Protein AF-0000000080076464 (afdb_homodimer)

Secondary structure (DSSP, 8-state):
-HHHHHHHHHHHHHTTTTTS-HHHHHHHHHHHHHHHHHHHHHTSS-SEEEEEEEBTTB--HHHHHHHHHTT--HHHHHHHS-TTEEEEEETTEEEEE-SS-EEEEES-------------/-HHHHHHHHHHHHHTTTTTS-HHHHHHHHHHHHHHHHHHHHHTTT-SEEEEEEEBTTB--HHHHHHHHHTT--HHHHHHHS-TTEEEEEETTEEEEE-SS-EEEEES-------------

pLDDT: mean 87.03, std 17.2, range [26.05, 97.62]

Foldseek 3Di:
DLVLLLLVLVVLLVLCPPQDDPQLSVQLSVQLSVLVVVVVVVVVDDQKDKFAPAEPRDGDPSNVVSCVRSVHDSVSSVVSDDYQWMWMGGVQWIWIDHPVDIDTSGPPDPPPPPPPPPPD/DLVLLLLVLVVLLVLCPPQDDPQLSVQLSVQLSVLVVVVVVVVVDDQKDKFFPAEPRDGDPSNVVSCVRSVHDSVSSVVSDDHAWIWMGGVQWIWIDHPVDIDTSGPPPPPPPPPPPPPD

Organism: NCBI:txid1611254

Radius of gyration: 19.47 Å; Cα contacts (8 Å, |Δi|>4): 361; chains: 2; bounding box: 42×62×54 Å

Sequence (240 aa):
MFYEVQETVRFLSSFMYGKIPRSRVKSFCGHLSCLLIEAIDEKQAVERFDLIVFADGQSDETIVQAARRAYVHLTELQECMNNGLIIEISGGRVRALTPFSAQIVFPKTANFPQFQLRTHMFYEVQETVRFLSSFMYGKIPRSRVKSFCGHLSCLLIEAIDEKQAVERFDLIVFADGQSDETIVQAARRAYVHLTELQECMNNGLIIEISGGRVRALTPFSAQIVFPKTANFPQFQLRTH

Solvent-accessible surface area (backbone atoms only — not comparable to full-atom values): 13269 Å² total; per-residue (Å²): 97,44,66,39,43,52,52,51,42,54,57,57,49,61,50,34,62,91,75,48,62,64,71,42,50,35,41,24,40,42,42,31,45,37,46,49,51,52,52,54,60,71,49,78,72,59,68,62,45,78,44,42,63,27,42,92,92,39,54,34,66,58,55,53,51,15,25,56,76,28,72,42,54,63,69,62,54,51,70,44,45,60,77,36,29,32,36,39,39,28,81,79,28,25,35,40,33,38,91,83,48,76,43,71,66,31,60,76,56,80,72,65,74,77,73,73,75,77,78,121,98,44,66,41,43,52,51,50,43,52,57,58,49,61,49,34,63,92,75,49,61,64,69,42,50,33,42,23,42,41,43,32,45,37,45,48,50,52,52,54,60,70,47,78,72,60,68,61,47,78,45,41,65,28,41,95,92,37,54,35,64,55,56,53,51,14,25,56,76,30,70,43,56,65,69,62,54,50,70,43,45,61,76,36,30,32,35,39,37,27,82,80,28,24,35,41,34,38,92,86,46,74,44,70,65,31,59,75,57,79,72,64,74,77,72,73,76,74,79,123

Nearest PDB structures (foldseek):
  2d5r-assembly1_B  TM=8.331E-01  e=4.537E-07  Homo sapiens
  5td6-assembly1_A  TM=8.288E-01  e=1.641E-06  Caenorhabditis elegans
  5td6-assembly1_B  TM=8.033E-01  e=5.932E-06  Caenorhabditis elegans
  3e9v-assembly1_A  TM=8.348E-01  e=1.942E-04  Homo sapiens
  2d5r-assembly1_B  TM=8.706E-01  e=3.654E-07  Homo sapiens

InterPro domains:
  IPR036054 BTG-like domain superfamily [G3DSA:3.90.640.90] (1-108)
  IPR036054 BTG-like domain superfamily [SSF160696] (1-95)

Structure (mmCIF, N/CA/C/O backbone):
data_AF-0000000080076464-model_v1
#
loop_
_entity.id
_entity.type
_entity.pdbx_description
1 polymer 'Uncharacterized protein'
#
loop_
_atom_site.group_PDB
_atom_site.id
_atom_site.type_symbol
_atom_site.label_atom_id
_atom_site.label_alt_id
_atom_site.label_comp_id
_atom_site.label_asym_id
_atom_site.label_entity_id
_atom_site.label_seq_id
_atom_site.pdbx_PDB_ins_code
_atom_site.Cartn_x
_atom_site.Cartn_y
_atom_site.Cartn_z
_atom_site.occupancy
_atom_site.B_iso_or_equiv
_atom_site.auth_seq_id
_atom_site.auth_comp_id
_atom_site.auth_asym_id
_atom_site.auth_atom_id
_atom_site.pdbx_PDB_model_num
ATOM 1 N N . MET A 1 1 ? 7.441 2.459 -8.039 1 87.25 1 MET A N 1
ATOM 2 C CA . MET A 1 1 ? 6.453 1.44 -8.391 1 87.25 1 MET A CA 1
ATOM 3 C C . MET A 1 1 ? 5.5 1.187 -7.23 1 87.25 1 MET A C 1
ATOM 5 O O . MET A 1 1 ? 4.996 0.073 -7.066 1 87.25 1 MET A O 1
ATOM 9 N N . PHE A 1 2 ? 5.223 2.236 -6.598 1 88.38 2 PHE A N 1
ATOM 10 C CA . PHE A 1 2 ? 4.348 2.158 -5.434 1 88.38 2 PHE A CA 1
ATOM 11 C C . PHE A 1 2 ? 2.926 1.798 -5.844 1 88.38 2 PHE A C 1
ATOM 13 O O . PHE A 1 2 ? 2.355 0.827 -5.344 1 88.38 2 PHE A O 1
ATOM 20 N N . TYR A 1 3 ? 2.496 2.443 -6.891 1 88.62 3 TYR A N 1
ATOM 21 C CA . TYR A 1 3 ? 1.119 2.23 -7.324 1 88.62 3 TYR A CA 1
ATOM 22 C C . TYR A 1 3 ? 0.94 0.833 -7.906 1 88.62 3 TYR A C 1
ATOM 24 O O . TYR A 1 3 ? -0.088 0.19 -7.684 1 88.62 3 TYR A O 1
ATOM 32 N N . GLU A 1 4 ? 1.941 0.444 -8.641 1 93.56 4 GLU A N 1
ATOM 33 C CA . GLU A 1 4 ? 1.909 -0.889 -9.234 1 93.56 4 GLU A CA 1
ATOM 34 C C . GLU A 1 4 ? 1.849 -1.971 -8.156 1 93.56 4 GLU A C 1
ATOM 36 O O . GLU A 1 4 ? 1.134 -2.963 -8.312 1 93.56 4 GLU A O 1
ATOM 41 N N . VAL A 1 5 ? 2.58 -1.74 -7.062 1 95.81 5 VAL A N 1
ATOM 42 C CA . VAL A 1 5 ? 2.576 -2.691 -5.953 1 95.81 5 VAL A CA 1
ATOM 43 C C . VAL A 1 5 ? 1.19 -2.738 -5.316 1 95.81 5 VAL A C 1
ATOM 45 O O . VAL A 1 5 ? 0.658 -3.82 -5.055 1 95.81 5 VAL A O 1
ATOM 48 N N . GLN A 1 6 ? 0.612 -1.641 -5.152 1 94.19 6 GLN A N 1
ATOM 49 C CA . GLN A 1 6 ? -0.711 -1.585 -4.539 1 94.19 6 GLN A CA 1
ATOM 50 C C . GLN A 1 6 ? -1.746 -2.303 -5.402 1 94.19 6 GLN A C 1
ATOM 52 O O . GLN A 1 6 ? -2.582 -3.047 -4.887 1 94.19 6 GLN A O 1
ATOM 57 N N . GLU A 1 7 ? -1.612 -2.051 -6.66 1 94.38 7 GLU A N 1
ATOM 58 C CA . GLU A 1 7 ? -2.549 -2.707 -7.57 1 94.38 7 GLU A CA 1
ATOM 59 C C . GLU A 1 7 ? -2.332 -4.219 -7.59 1 94.38 7 GLU A C 1
ATOM 61 O O . GLU A 1 7 ? -3.291 -4.984 -7.699 1 94.38 7 GLU A O 1
ATOM 66 N N . THR A 1 8 ? -1.102 -4.621 -7.57 1 97.06 8 THR A N 1
ATOM 67 C CA . THR A 1 8 ? -0.755 -6.039 -7.512 1 97.06 8 THR A CA 1
ATOM 68 C C . THR A 1 8 ? -1.381 -6.695 -6.285 1 97.06 8 THR A C 1
ATOM 70 O O . THR A 1 8 ? -2.051 -7.727 -6.402 1 97.06 8 THR A O 1
ATOM 73 N N . VAL A 1 9 ? -1.229 -6.074 -5.121 1 97.44 9 VAL A N 1
ATOM 74 C CA . VAL A 1 9 ? -1.707 -6.637 -3.863 1 97.44 9 VAL A CA 1
ATOM 75 C C . VAL A 1 9 ? -3.234 -6.664 -3.857 1 97.44 9 VAL A C 1
ATOM 77 O O . VAL A 1 9 ? -3.84 -7.645 -3.418 1 97.44 9 VAL A O 1
ATOM 80 N N . ARG A 1 10 ? -3.818 -5.656 -4.379 1 94.06 10 ARG A N 1
ATOM 81 C CA . ARG A 1 10 ? -5.273 -5.625 -4.492 1 94.06 10 ARG A CA 1
ATOM 82 C C . ARG A 1 10 ? -5.773 -6.738 -5.406 1 94.06 10 ARG A C 1
ATOM 84 O O . ARG A 1 10 ? -6.777 -7.391 -5.105 1 94.06 10 ARG A O 1
ATOM 91 N N . PHE A 1 11 ? -5.141 -6.887 -6.512 1 95.75 11 PHE A N 1
ATOM 92 C CA . PHE A 1 11 ? -5.484 -7.953 -7.445 1 95.75 11 PHE A CA 1
ATOM 93 C C . PHE A 1 11 ? -5.434 -9.312 -6.758 1 95.75 11 PHE A C 1
ATOM 95 O O . PHE A 1 11 ? -6.379 -10.102 -6.859 1 95.75 11 PHE A O 1
ATOM 102 N N . LEU A 1 12 ? -4.406 -9.586 -6.039 1 96.38 12 LEU A N 1
ATOM 103 C CA . LEU A 1 12 ? -4.223 -10.867 -5.371 1 96.38 12 LEU A CA 1
ATOM 104 C C . LEU A 1 12 ? -5.266 -11.07 -4.277 1 96.38 12 LEU A C 1
ATOM 106 O O . LEU A 1 12 ? -5.762 -12.18 -4.082 1 96.38 12 LEU A O 1
ATOM 110 N N . SER A 1 13 ? -5.586 -10.031 -3.617 1 95.94 13 SER A N 1
ATOM 111 C CA . SER A 1 13 ? -6.559 -10.125 -2.533 1 95.94 13 SER A CA 1
ATOM 112 C C . SER A 1 13 ? -7.914 -10.594 -3.045 1 95.94 13 SER A C 1
ATOM 114 O O . SER A 1 13 ? -8.656 -11.258 -2.324 1 95.94 13 SER A O 1
ATOM 116 N N . SER A 1 14 ? -8.203 -10.258 -4.297 1 94.19 14 SER A N 1
ATOM 117 C CA . SER A 1 14 ? -9.492 -10.625 -4.867 1 94.19 14 SER A CA 1
ATOM 118 C C . SER A 1 14 ? -9.672 -12.133 -4.918 1 94.19 14 SER A C 1
ATOM 120 O O . SER A 1 14 ? -10.789 -12.641 -4.801 1 94.19 14 SER A O 1
ATOM 122 N N . PHE A 1 15 ? -8.648 -12.82 -5.047 1 94.88 15 PHE A N 1
ATOM 123 C CA . PHE A 1 15 ? -8.711 -14.281 -5.121 1 94.88 15 PHE A CA 1
ATOM 124 C C . PHE A 1 15 ? -9.008 -14.883 -3.756 1 94.88 15 PHE A C 1
ATOM 126 O O . PHE A 1 15 ? -9.383 -16.047 -3.656 1 94.88 15 PHE A O 1
ATOM 133 N N . MET A 1 16 ? -8.844 -14.125 -2.721 1 94.62 16 MET A N 1
ATOM 134 C CA . MET A 1 16 ? -8.945 -14.648 -1.361 1 94.62 16 MET A CA 1
ATOM 135 C C . MET A 1 16 ? -10.305 -14.328 -0.756 1 94.62 16 MET A C 1
ATOM 137 O O . MET A 1 16 ? -10.664 -14.867 0.295 1 94.62 16 MET A O 1
ATOM 141 N N . TYR A 1 17 ? -10.984 -13.656 -1.427 1 91.5 17 TYR A N 1
ATOM 142 C CA . TYR A 1 17 ? -12.273 -13.195 -0.937 1 91.5 17 TYR A CA 1
ATOM 143 C C . TYR A 1 17 ? -13.195 -14.375 -0.64 1 91.5 17 TYR A C 1
ATOM 145 O O . TYR A 1 17 ? -13.398 -15.242 -1.496 1 91.5 17 TYR A O 1
ATOM 153 N N . GLY A 1 18 ? -13.703 -14.398 0.543 1 92.75 18 GLY A N 1
ATOM 154 C CA . GLY A 1 18 ? -14.633 -15.453 0.941 1 92.75 18 GLY A CA 1
ATOM 155 C C . GLY A 1 18 ? -13.938 -16.75 1.313 1 92.75 18 GLY A C 1
ATOM 156 O O . GLY A 1 18 ? -14.578 -17.688 1.798 1 92.75 18 GLY A O 1
ATOM 157 N N . LYS A 1 19 ? -12.719 -16.859 1.105 1 94.94 19 LYS A N 1
ATOM 158 C CA . LYS A 1 19 ? -11.992 -18.109 1.331 1 94.94 19 LYS A CA 1
ATOM 159 C C . LYS A 1 19 ? -11.094 -18 2.562 1 94.94 19 LYS A C 1
ATOM 161 O O . LYS A 1 19 ? -10.812 -19 3.221 1 94.94 19 LYS A O 1
ATOM 166 N N . ILE A 1 20 ? -10.578 -16.812 2.789 1 95.38 20 ILE A N 1
ATOM 167 C CA . ILE A 1 20 ? -9.742 -16.516 3.943 1 95.38 20 ILE A CA 1
ATOM 168 C C . ILE A 1 20 ? -10.352 -15.359 4.734 1 95.38 20 ILE A C 1
ATOM 170 O O . ILE A 1 20 ? -10.852 -14.391 4.152 1 95.38 20 ILE A O 1
ATOM 174 N N . PRO A 1 21 ? -10.352 -15.461 6.062 1 94.38 21 PRO A N 1
ATOM 175 C CA . PRO A 1 21 ? -10.898 -14.359 6.859 1 94.38 21 PRO A CA 1
ATOM 176 C C . PRO A 1 21 ? -10.312 -13.008 6.469 1 94.38 21 PRO A C 1
ATOM 178 O O . PRO A 1 21 ? -9.109 -12.891 6.242 1 94.38 21 PRO A O 1
ATOM 181 N N . ARG A 1 22 ? -11.133 -12.031 6.492 1 91.38 22 ARG A N 1
ATOM 182 C CA . ARG A 1 22 ? -10.797 -10.695 6.016 1 91.38 22 ARG A CA 1
ATOM 183 C C . ARG A 1 22 ? -9.609 -10.117 6.773 1 91.38 22 ARG A C 1
ATOM 185 O O . ARG A 1 22 ? -8.734 -9.477 6.18 1 91.38 22 ARG A O 1
ATOM 192 N N . SER A 1 23 ? -9.578 -10.289 8.047 1 90.56 23 SER A N 1
ATOM 193 C CA . SER A 1 23 ? -8.5 -9.742 8.859 1 90.56 23 SER A CA 1
ATOM 194 C C . SER A 1 23 ? -7.152 -10.32 8.445 1 90.56 23 SER A C 1
ATOM 196 O O . SER A 1 23 ? -6.156 -9.594 8.367 1 90.56 23 SER A O 1
ATOM 198 N N . ARG A 1 24 ? -7.164 -11.562 8.102 1 93.75 24 ARG A N 1
ATOM 199 C CA . ARG A 1 24 ? -5.922 -12.211 7.699 1 93.75 24 ARG A CA 1
ATOM 200 C C . ARG A 1 24 ? -5.52 -11.789 6.293 1 93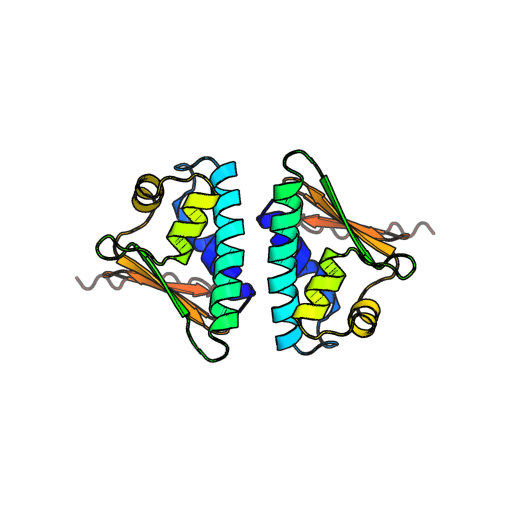.75 24 ARG A C 1
ATOM 202 O O . ARG A 1 24 ? -4.332 -11.625 6.008 1 93.75 24 ARG A O 1
ATOM 209 N N . VAL A 1 25 ? -6.492 -11.578 5.473 1 95 25 VAL A N 1
ATOM 210 C CA . VAL A 1 25 ? -6.215 -11.086 4.125 1 95 25 VAL A CA 1
ATOM 211 C C . VAL A 1 25 ? -5.582 -9.703 4.195 1 95 25 VAL A C 1
ATOM 213 O O . VAL A 1 25 ? -4.582 -9.43 3.531 1 95 25 VAL A O 1
ATOM 216 N N . LYS A 1 26 ? -6.129 -8.891 5.027 1 91.94 26 LYS A N 1
ATOM 217 C CA . LYS A 1 26 ? -5.613 -7.531 5.191 1 91.94 26 LYS A CA 1
ATOM 218 C C . LYS A 1 26 ? -4.176 -7.547 5.703 1 91.94 26 LYS A C 1
ATOM 220 O O . LYS A 1 26 ? -3.33 -6.793 5.215 1 91.94 26 LYS A O 1
ATOM 225 N N . SER A 1 27 ? -3.98 -8.406 6.66 1 93.56 27 SER A N 1
ATOM 226 C CA . SER A 1 27 ? -2.627 -8.547 7.188 1 93.56 27 SER A CA 1
ATOM 227 C C . SER A 1 27 ? -1.66 -9.023 6.113 1 93.56 27 SER A C 1
ATOM 229 O O . SER A 1 27 ? -0.567 -8.477 5.961 1 93.56 27 SER A O 1
ATOM 231 N N . PHE A 1 28 ? -2.033 -10 5.371 1 96.25 28 PHE A N 1
ATOM 232 C CA . PHE A 1 28 ? -1.215 -10.516 4.281 1 96.25 28 PHE A CA 1
ATOM 233 C C . PHE A 1 28 ? -0.896 -9.414 3.277 1 96.25 28 PHE A C 1
ATOM 235 O O . PHE A 1 28 ? 0.261 -9.234 2.893 1 96.25 28 PHE A O 1
ATOM 242 N N . CYS A 1 29 ? -1.854 -8.602 2.936 1 96.5 29 CYS A N 1
ATOM 243 C CA . CYS A 1 29 ? -1.688 -7.543 1.949 1 96.5 29 CYS A CA 1
ATOM 244 C C . CYS A 1 29 ? -0.694 -6.496 2.436 1 96.5 29 CYS A C 1
ATOM 246 O O . CYS A 1 29 ? 0.149 -6.031 1.666 1 96.5 29 CYS A O 1
ATOM 248 N N . GLY A 1 30 ? -0.844 -6.16 3.674 1 95.75 30 GLY A N 1
ATOM 249 C CA . GLY A 1 30 ? 0.083 -5.191 4.242 1 95.75 30 GLY A CA 1
ATOM 250 C C . GLY A 1 30 ? 1.524 -5.664 4.223 1 95.75 30 GLY A C 1
ATOM 251 O O . GLY A 1 30 ? 2.414 -4.941 3.77 1 95.75 30 GLY A O 1
ATOM 252 N N . HIS A 1 31 ? 1.742 -6.859 4.633 1 95.69 31 HIS A N 1
ATOM 253 C CA . HIS A 1 31 ? 3.09 -7.418 4.66 1 95.69 31 HIS A CA 1
ATOM 254 C C . HIS A 1 31 ? 3.639 -7.594 3.246 1 95.69 31 HIS A C 1
ATOM 256 O O . HIS A 1 31 ? 4.793 -7.254 2.979 1 95.69 31 HIS A O 1
ATOM 262 N N . LEU A 1 32 ? 2.771 -8.109 2.395 1 97.31 32 LEU A N 1
ATOM 263 C CA . LEU A 1 32 ? 3.213 -8.312 1.02 1 97.31 32 LEU A CA 1
ATOM 264 C C . LEU A 1 32 ? 3.613 -6.988 0.377 1 97.31 32 LEU A C 1
ATOM 266 O O . LEU A 1 32 ? 4.641 -6.91 -0.301 1 97.31 32 LEU A O 1
ATOM 270 N N . SER A 1 33 ? 2.787 -5.988 0.573 1 97 33 SER A N 1
ATOM 271 C CA . SER A 1 33 ? 3.094 -4.672 0.022 1 97 33 SER A CA 1
ATOM 272 C C . SER A 1 33 ? 4.469 -4.191 0.474 1 97 33 SER A C 1
ATOM 274 O O . SER A 1 33 ? 5.277 -3.75 -0.344 1 97 33 SER A O 1
ATOM 276 N N . CYS A 1 34 ? 4.758 -4.336 1.751 1 96.12 34 CYS A N 1
ATOM 277 C CA . CYS A 1 34 ? 6.027 -3.879 2.307 1 96.12 34 CYS A CA 1
ATOM 278 C C . CYS A 1 34 ? 7.191 -4.691 1.748 1 96.12 34 CYS A C 1
ATOM 280 O O . CYS A 1 34 ? 8.211 -4.125 1.346 1 96.12 34 CYS A O 1
ATOM 282 N N . LEU A 1 35 ? 7.043 -5.922 1.669 1 96.38 35 LEU A N 1
ATOM 283 C CA . LEU A 1 35 ? 8.102 -6.801 1.176 1 96.38 35 LEU A CA 1
ATOM 284 C C . LEU A 1 35 ? 8.383 -6.535 -0.3 1 96.38 35 LEU A C 1
ATOM 286 O O . LEU A 1 35 ? 9.539 -6.555 -0.729 1 96.38 35 LEU A O 1
ATOM 290 N N . LEU A 1 36 ? 7.344 -6.297 -1.065 1 95.88 36 LEU A N 1
ATOM 291 C CA . LEU A 1 36 ? 7.516 -6.016 -2.486 1 95.88 36 LEU A CA 1
ATOM 292 C C . LEU A 1 36 ? 8.234 -4.688 -2.691 1 95.88 36 LEU A C 1
ATOM 294 O O . LEU A 1 36 ? 9.141 -4.59 -3.52 1 95.88 36 LEU A O 1
ATOM 298 N N . ILE A 1 37 ? 7.828 -3.684 -1.971 1 93.12 37 ILE A N 1
ATOM 299 C CA . ILE A 1 37 ? 8.469 -2.377 -2.08 1 93.12 37 ILE A CA 1
ATOM 300 C C . ILE A 1 37 ? 9.953 -2.504 -1.755 1 93.12 37 ILE A C 1
ATOM 302 O O . ILE A 1 37 ? 10.805 -1.971 -2.477 1 93.12 37 ILE A O 1
ATOM 306 N N . GLU A 1 38 ? 10.227 -3.221 -0.717 1 91.69 38 GLU A N 1
ATOM 307 C CA . GLU A 1 38 ? 11.617 -3.434 -0.322 1 91.69 38 GLU A CA 1
ATOM 308 C C . GLU A 1 38 ? 12.383 -4.195 -1.398 1 91.69 38 GLU A C 1
ATOM 310 O O . GLU A 1 38 ? 13.516 -3.836 -1.729 1 91.69 38 GLU A O 1
ATOM 315 N N . ALA A 1 39 ? 11.766 -5.191 -1.929 1 92.88 39 ALA A N 1
ATOM 316 C CA . ALA A 1 39 ? 12.422 -6.012 -2.945 1 92.88 39 ALA A CA 1
ATOM 317 C C . ALA A 1 39 ? 12.703 -5.203 -4.207 1 92.88 39 ALA A C 1
ATOM 319 O O . ALA A 1 39 ? 13.773 -5.332 -4.805 1 92.88 39 ALA A O 1
ATOM 320 N N . ILE A 1 40 ? 11.766 -4.418 -4.59 1 90.12 40 ILE A N 1
ATOM 321 C CA . ILE A 1 40 ? 11.891 -3.613 -5.801 1 90.12 40 ILE A CA 1
ATOM 322 C C . ILE A 1 40 ? 12.938 -2.523 -5.59 1 90.12 40 ILE A C 1
ATOM 324 O O . ILE A 1 40 ? 13.742 -2.246 -6.484 1 90.12 40 ILE A O 1
ATOM 328 N N . ASP A 1 41 ? 12.93 -1.898 -4.402 1 82.56 41 ASP A N 1
ATOM 329 C CA . ASP A 1 41 ? 13.906 -0.865 -4.07 1 82.56 41 ASP A CA 1
ATOM 330 C C . ASP A 1 41 ? 15.328 -1.424 -4.09 1 82.56 41 ASP A C 1
ATOM 332 O O . ASP A 1 41 ? 16.266 -0.737 -4.508 1 82.56 41 ASP A O 1
ATOM 336 N N . GLU A 1 42 ? 15.391 -2.611 -3.656 1 82.88 42 GLU A N 1
ATOM 337 C CA . GLU A 1 42 ? 16.703 -3.26 -3.59 1 82.88 42 GLU A CA 1
ATOM 338 C C . GLU A 1 42 ? 17.234 -3.57 -4.984 1 82.88 42 GLU A C 1
ATOM 340 O O . GLU A 1 42 ? 18.438 -3.572 -5.207 1 82.88 42 GLU A O 1
ATOM 345 N N . LYS A 1 43 ? 16.266 -3.812 -5.848 1 77.56 43 LYS A N 1
ATOM 346 C CA . LYS A 1 43 ? 16.688 -4.211 -7.188 1 77.56 43 LYS A CA 1
ATOM 347 C C . LYS A 1 43 ? 16.953 -2.992 -8.07 1 77.56 43 LYS A C 1
ATOM 349 O O . LYS A 1 43 ? 17.344 -3.129 -9.227 1 77.56 43 LYS A O 1
ATOM 354 N N . GLN A 1 44 ? 16.969 -1.639 -7.66 1 62.78 44 GLN A N 1
ATOM 355 C CA . GLN A 1 44 ? 17.266 -0.27 -8.07 1 62.78 44 GLN A CA 1
ATOM 356 C C . GLN A 1 44 ? 17.281 -0.144 -9.594 1 62.78 44 GLN A C 1
ATOM 358 O O . GLN A 1 44 ? 17.156 0.958 -10.125 1 62.78 44 GLN A O 1
ATOM 363 N N . ALA A 1 45 ? 17.422 -1.309 -10.219 1 61.66 45 ALA A N 1
ATOM 364 C CA . ALA A 1 45 ? 17.766 -1.143 -11.625 1 61.66 45 ALA A CA 1
ATOM 365 C C . ALA A 1 45 ? 16.906 -2.025 -12.516 1 61.66 45 ALA A C 1
ATOM 367 O O . ALA A 1 45 ? 17.156 -2.158 -13.711 1 61.66 45 ALA A O 1
ATOM 368 N N . VAL A 1 46 ? 15.953 -2.467 -11.906 1 64.25 46 VAL A N 1
ATOM 369 C CA . VAL A 1 46 ? 15.219 -3.367 -12.789 1 64.25 46 VAL A CA 1
ATOM 370 C C . VAL A 1 46 ? 13.953 -2.68 -13.297 1 64.25 46 VAL A C 1
ATOM 372 O O . VAL A 1 46 ? 13.234 -2.045 -12.523 1 64.25 46 VAL A O 1
ATOM 375 N N . GLU A 1 47 ? 13.789 -2.801 -14.5 1 81 47 GLU A N 1
ATOM 376 C CA . GLU A 1 47 ? 12.617 -2.238 -15.18 1 81 47 GLU A CA 1
ATOM 377 C C . GLU A 1 47 ? 11.359 -3.043 -14.859 1 81 47 GLU A C 1
ATOM 379 O O . GLU A 1 47 ? 10.25 -2.508 -14.906 1 81 47 GLU A O 1
ATOM 384 N N . ARG A 1 48 ? 11.711 -4.293 -14.508 1 91.31 48 ARG A N 1
ATOM 385 C CA . ARG A 1 48 ? 10.586 -5.191 -14.297 1 91.31 48 ARG A CA 1
ATOM 386 C C . ARG A 1 48 ? 10.859 -6.148 -13.141 1 91.31 48 ARG A C 1
ATOM 388 O O . ARG A 1 48 ? 11.984 -6.613 -12.969 1 91.31 48 ARG A O 1
ATOM 395 N N . PHE A 1 49 ? 9.82 -6.414 -12.312 1 94.5 49 PHE A N 1
ATOM 396 C CA . PHE A 1 49 ? 9.844 -7.375 -11.219 1 94.5 49 PHE A CA 1
ATOM 397 C C . PHE A 1 49 ? 8.82 -8.484 -11.445 1 94.5 49 PHE A C 1
ATOM 399 O O . PHE A 1 49 ? 7.621 -8.219 -11.531 1 94.5 49 PHE A O 1
ATOM 406 N N . ASP A 1 50 ? 9.367 -9.656 -11.594 1 95.25 50 ASP A N 1
ATOM 407 C CA . ASP A 1 50 ? 8.484 -10.805 -11.781 1 95.25 50 ASP A CA 1
ATOM 408 C C . ASP A 1 50 ? 8.203 -11.508 -10.461 1 95.25 50 ASP A C 1
ATOM 410 O O . ASP A 1 50 ? 9.109 -12.086 -9.852 1 95.25 50 ASP A O 1
ATOM 414 N N . LEU A 1 51 ? 7.016 -11.477 -10.039 1 96.75 51 LEU A N 1
ATOM 415 C CA . LEU A 1 51 ? 6.582 -12.133 -8.812 1 96.75 51 LEU A CA 1
ATOM 416 C C . LEU A 1 51 ? 5.922 -13.477 -9.109 1 96.75 51 LEU A C 1
ATOM 418 O O . LEU A 1 51 ? 4.832 -13.523 -9.68 1 96.75 51 LEU A O 1
ATOM 422 N N . ILE A 1 52 ? 6.578 -14.508 -8.773 1 96.81 52 ILE A N 1
ATOM 423 C CA . ILE A 1 52 ? 5.965 -15.828 -8.891 1 96.81 52 ILE A CA 1
ATOM 424 C C . ILE A 1 52 ? 5.047 -16.078 -7.699 1 96.81 52 ILE A C 1
ATOM 426 O O . ILE A 1 52 ? 5.516 -16.312 -6.582 1 96.81 52 ILE A O 1
ATOM 430 N N . VAL A 1 53 ? 3.766 -16.031 -7.895 1 96.44 53 VAL A N 1
ATOM 431 C CA . VAL A 1 53 ? 2.793 -16.219 -6.824 1 96.44 53 VAL A CA 1
ATOM 432 C C . VAL A 1 53 ? 2.65 -17.703 -6.508 1 96.44 53 VAL A C 1
ATOM 434 O O . VAL A 1 53 ? 2.75 -18.109 -5.348 1 96.44 53 VAL A O 1
ATOM 437 N N . PHE A 1 54 ? 2.438 -18.375 -7.512 1 93.69 54 PHE A N 1
ATOM 438 C CA . PHE A 1 54 ? 2.336 -19.828 -7.395 1 93.69 54 PHE A CA 1
ATOM 439 C C . PHE A 1 54 ? 2.594 -20.5 -8.734 1 93.69 54 PHE A C 1
ATOM 441 O O . PHE A 1 54 ? 1.832 -20.312 -9.688 1 93.69 54 PHE A O 1
ATOM 448 N N . ALA A 1 55 ? 3.637 -21.266 -8.859 1 91 55 ALA A N 1
ATOM 449 C CA . ALA A 1 55 ? 3.98 -22.031 -10.039 1 91 55 ALA A CA 1
ATOM 450 C C . ALA A 1 55 ? 4.738 -23.312 -9.664 1 91 55 ALA A C 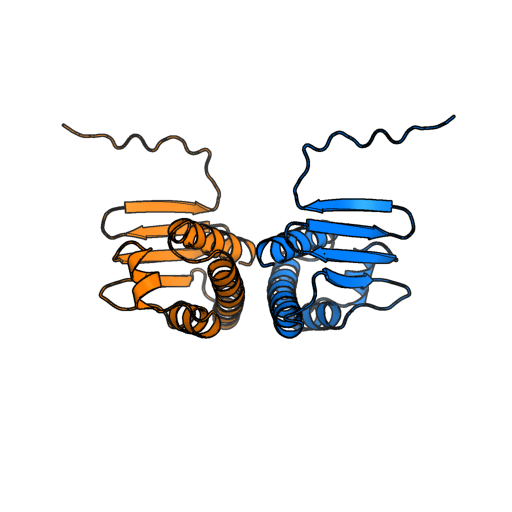1
ATOM 452 O O . ALA A 1 55 ? 5.801 -23.234 -9.039 1 91 55 ALA A O 1
ATOM 453 N N . ASP A 1 56 ? 4.117 -24.438 -10.078 1 88.06 56 ASP A N 1
ATOM 454 C CA . ASP A 1 56 ? 4.73 -25.75 -9.859 1 88.06 56 ASP A CA 1
ATOM 455 C C . ASP A 1 56 ? 5.051 -25.953 -8.383 1 88.06 56 ASP A C 1
ATOM 457 O O . ASP A 1 56 ? 6.176 -26.312 -8.031 1 88.06 56 ASP A O 1
ATOM 461 N N . GLY A 1 57 ? 4.25 -25.531 -7.504 1 86.19 57 GLY A N 1
ATOM 462 C CA . GLY A 1 57 ? 4.379 -25.781 -6.074 1 86.19 57 GLY A CA 1
ATOM 463 C C . GLY A 1 57 ? 5.293 -24.797 -5.379 1 86.19 57 GLY A C 1
ATOM 464 O O . GLY A 1 57 ? 5.578 -24.938 -4.188 1 86.19 57 GLY A O 1
ATOM 465 N N . GLN A 1 58 ? 5.684 -23.781 -6.152 1 91.31 58 GLN A N 1
ATOM 466 C CA . GLN A 1 58 ? 6.641 -22.844 -5.566 1 91.31 58 GLN A CA 1
ATOM 467 C C . GLN A 1 58 ? 6.109 -21.422 -5.621 1 91.31 58 GLN A C 1
ATOM 469 O O . GLN A 1 58 ? 5.359 -21.062 -6.531 1 91.31 58 GLN A O 1
ATOM 474 N N . SER A 1 59 ? 6.414 -20.703 -4.578 1 95.25 59 SER A N 1
ATOM 475 C CA . SER A 1 59 ? 6.121 -19.281 -4.504 1 95.25 59 SER A CA 1
ATOM 476 C C . SER A 1 59 ? 7.371 -18.484 -4.145 1 95.25 59 SER A C 1
ATOM 478 O O . SER A 1 59 ? 8.281 -19 -3.49 1 95.25 59 SER A O 1
ATOM 480 N N . ASP A 1 60 ? 7.434 -17.234 -4.625 1 96.31 60 ASP A N 1
ATOM 481 C CA . ASP A 1 60 ? 8.516 -16.344 -4.223 1 96.31 60 ASP A CA 1
ATOM 482 C C . ASP A 1 60 ? 8.586 -16.219 -2.703 1 96.31 60 ASP A C 1
ATOM 484 O O . ASP A 1 60 ? 7.562 -16.297 -2.02 1 96.31 60 ASP A O 1
ATOM 488 N N . GLU A 1 61 ? 9.727 -15.961 -2.268 1 96.62 61 GLU A N 1
ATOM 489 C CA . GLU A 1 61 ? 9.945 -15.781 -0.836 1 96.62 61 GLU A CA 1
ATOM 490 C C . GLU A 1 61 ? 9.086 -14.648 -0.286 1 96.62 61 GLU A C 1
ATOM 492 O O . GLU A 1 61 ? 8.633 -14.703 0.858 1 96.62 61 GLU A O 1
ATOM 497 N N . THR A 1 62 ? 8.859 -13.633 -1.096 1 96.88 62 THR A N 1
ATOM 498 C CA . THR A 1 62 ? 8.039 -12.5 -0.692 1 96.88 62 THR A CA 1
ATOM 499 C C . THR A 1 62 ? 6.625 -12.953 -0.338 1 96.88 62 THR A C 1
ATOM 501 O O . THR A 1 62 ? 6.047 -12.5 0.653 1 96.88 62 THR A O 1
ATOM 504 N N . ILE A 1 63 ? 6.129 -13.859 -1.092 1 97.25 63 ILE A N 1
ATOM 505 C CA . ILE A 1 63 ? 4.797 -14.406 -0.858 1 97.25 63 ILE A CA 1
ATOM 506 C C . ILE A 1 63 ? 4.809 -15.266 0.407 1 97.25 63 ILE A C 1
ATOM 508 O O . ILE A 1 63 ? 3.939 -15.117 1.271 1 97.25 63 ILE A O 1
ATOM 512 N N . VAL A 1 64 ? 5.781 -16.078 0.5 1 97.12 64 VAL A N 1
ATOM 513 C CA . VAL A 1 64 ? 5.887 -17.031 1.609 1 97.12 64 VAL A CA 1
ATOM 514 C C . VAL A 1 64 ? 6.027 -16.266 2.924 1 97.12 64 VAL A C 1
ATOM 516 O O . VAL A 1 64 ? 5.336 -16.562 3.9 1 97.12 64 VAL A O 1
ATOM 519 N N . GLN A 1 65 ? 6.852 -15.297 2.928 1 97.56 65 GLN A N 1
ATOM 520 C CA . GLN A 1 65 ? 7.09 -14.508 4.129 1 97.56 65 GLN A CA 1
ATOM 521 C C . GLN A 1 65 ? 5.84 -13.727 4.531 1 97.56 65 GLN A C 1
ATOM 523 O O . GLN A 1 65 ? 5.504 -13.648 5.715 1 97.56 65 GLN A O 1
ATOM 528 N N . ALA A 1 66 ? 5.188 -13.133 3.508 1 97.12 66 ALA A N 1
ATOM 529 C CA . ALA A 1 66 ? 3.967 -12.391 3.803 1 97.12 66 ALA A CA 1
ATOM 530 C C . ALA A 1 66 ? 2.908 -13.289 4.43 1 97.12 66 ALA A C 1
ATOM 532 O O . ALA A 1 66 ? 2.254 -12.906 5.402 1 97.12 66 ALA A O 1
ATOM 533 N N . ALA A 1 67 ? 2.771 -14.484 3.902 1 96.88 67 ALA A N 1
ATOM 534 C CA . ALA A 1 67 ? 1.807 -15.445 4.43 1 96.88 67 ALA A CA 1
ATOM 535 C C . ALA A 1 67 ? 2.145 -15.828 5.867 1 96.88 67 ALA A C 1
ATOM 537 O O . ALA A 1 67 ? 1.271 -15.82 6.738 1 96.88 67 ALA A O 1
ATOM 538 N N . ARG A 1 68 ? 3.34 -16.078 6.086 1 96.75 68 ARG A N 1
ATOM 539 C CA . ARG A 1 68 ? 3.795 -16.469 7.414 1 96.75 68 ARG A CA 1
ATOM 540 C C . ARG A 1 68 ? 3.521 -15.375 8.438 1 96.75 68 ARG A C 1
ATOM 542 O O . ARG A 1 68 ? 2.979 -15.641 9.508 1 96.75 68 ARG A O 1
ATOM 549 N N . ARG A 1 69 ? 3.824 -14.219 8.117 1 94.44 69 ARG A N 1
ATOM 550 C CA . ARG A 1 69 ? 3.658 -13.094 9.023 1 94.44 69 ARG A CA 1
ATOM 551 C C . ARG A 1 69 ? 2.184 -12.812 9.289 1 94.44 69 ARG A C 1
ATOM 553 O O . ARG A 1 69 ? 1.82 -12.32 10.359 1 94.44 69 ARG A O 1
ATOM 560 N N . ALA A 1 70 ? 1.365 -13.125 8.305 1 94.56 70 ALA A N 1
ATOM 561 C CA . ALA A 1 70 ? -0.07 -12.891 8.43 1 94.56 70 ALA A CA 1
ATOM 562 C C . ALA A 1 70 ? -0.777 -14.102 9.023 1 94.56 70 ALA A C 1
ATOM 564 O O . ALA A 1 70 ? -2.004 -14.117 9.148 1 94.56 70 ALA A O 1
ATOM 565 N N . TYR A 1 71 ? -0.027 -15.195 9.305 1 94.75 71 TYR A N 1
ATOM 566 C CA . TYR A 1 71 ? -0.553 -16.453 9.836 1 94.75 71 TYR A CA 1
ATOM 567 C C . TYR A 1 71 ? -1.562 -17.062 8.875 1 94.75 71 TYR A C 1
ATOM 569 O O . TYR A 1 71 ? -2.619 -17.547 9.297 1 94.75 71 TYR A O 1
ATOM 577 N N . VAL A 1 72 ? -1.317 -16.938 7.648 1 95.5 72 VAL A N 1
ATOM 578 C CA . VAL A 1 72 ? -2.051 -17.641 6.602 1 95.5 72 VAL A CA 1
ATOM 579 C C . VAL A 1 72 ? -1.242 -18.844 6.121 1 95.5 72 VAL A C 1
ATOM 581 O O . VAL A 1 72 ? -0.07 -18.719 5.758 1 95.5 72 VAL A O 1
ATOM 584 N N . HIS A 1 73 ? -1.798 -19.969 6.195 1 94.75 73 HIS A N 1
ATOM 585 C CA . HIS A 1 73 ? -1.098 -21.141 5.703 1 94.75 73 HIS A CA 1
ATOM 586 C C . HIS A 1 73 ? -0.865 -21.062 4.195 1 94.75 73 HIS A C 1
ATOM 588 O O . HIS A 1 73 ? -1.783 -20.734 3.439 1 94.75 73 HIS A O 1
ATOM 594 N N . LEU A 1 74 ? 0.307 -21.422 3.848 1 93.5 74 LEU A N 1
ATOM 595 C CA . LEU A 1 74 ? 0.672 -21.328 2.439 1 93.5 74 LEU A CA 1
ATOM 596 C C . LEU A 1 74 ? -0.246 -22.188 1.579 1 93.5 74 LEU A C 1
ATOM 598 O O . LEU A 1 74 ? -0.595 -21.812 0.46 1 93.5 74 LEU A O 1
ATOM 602 N N . THR A 1 75 ? -0.588 -23.359 2.088 1 92.38 75 THR A N 1
ATOM 603 C CA . THR A 1 75 ? -1.475 -24.266 1.357 1 92.38 75 THR A CA 1
ATOM 604 C C . THR A 1 75 ? -2.826 -23.594 1.103 1 92.38 75 THR A C 1
ATOM 606 O O . THR A 1 75 ? -3.383 -23.719 0.009 1 92.38 75 THR A O 1
ATOM 609 N N . GLU A 1 76 ? -3.383 -22.891 2.072 1 93.31 76 GLU A N 1
ATOM 610 C CA . GLU A 1 76 ? -4.641 -22.172 1.924 1 93.31 76 GLU A CA 1
ATOM 611 C C . GLU A 1 76 ? -4.52 -21.062 0.885 1 93.31 76 GLU A C 1
ATOM 613 O O . GLU A 1 76 ? -5.434 -20.844 0.084 1 93.31 76 GLU A O 1
ATOM 618 N N . LEU A 1 77 ? -3.43 -20.406 0.933 1 93.94 77 LEU A N 1
ATOM 619 C CA . LEU A 1 77 ? -3.168 -19.328 -0.026 1 93.94 77 LEU A CA 1
ATOM 620 C C . LEU A 1 77 ? -3.092 -19.891 -1.446 1 93.94 77 LEU A C 1
ATOM 622 O O . LEU A 1 77 ? -3.67 -19.312 -2.371 1 93.94 77 LEU A O 1
ATOM 626 N N . GLN A 1 78 ? -2.445 -20.953 -1.564 1 90.19 78 GLN A N 1
ATOM 627 C CA . GLN A 1 78 ? -2.26 -21.578 -2.867 1 90.19 78 GLN A CA 1
ATOM 628 C C . GLN A 1 78 ? -3.584 -22.094 -3.426 1 90.19 78 GLN A C 1
ATOM 630 O O . GLN A 1 78 ? -3.803 -22.062 -4.641 1 90.19 78 GLN A O 1
ATOM 635 N N . GLU A 1 79 ? -4.426 -22.516 -2.576 1 91.75 79 GLU A N 1
ATOM 636 C CA . GLU A 1 79 ? -5.746 -22.984 -2.99 1 91.75 79 GLU A CA 1
ATOM 637 C C . GLU A 1 79 ? -6.578 -21.844 -3.57 1 91.75 79 GLU A C 1
ATOM 639 O O . GLU A 1 79 ? -7.457 -22.078 -4.406 1 91.75 79 GLU A O 1
ATOM 644 N N . CYS A 1 80 ? -6.352 -20.672 -3.113 1 92.62 80 CYS A N 1
ATOM 645 C CA . CYS A 1 80 ? -7.098 -19.516 -3.584 1 92.62 80 CYS A CA 1
ATOM 646 C C . CYS A 1 80 ? -6.59 -19.047 -4.945 1 92.62 80 CYS A C 1
ATOM 648 O O . CYS A 1 80 ? -7.281 -18.328 -5.656 1 92.62 80 CYS A O 1
ATOM 650 N N . MET A 1 81 ? -5.328 -19.531 -5.301 1 88.38 81 MET A N 1
ATOM 651 C CA . MET A 1 81 ? -4.656 -18.953 -6.461 1 88.38 81 MET A CA 1
ATOM 652 C C . MET A 1 81 ? -4.613 -19.938 -7.617 1 88.38 81 MET A C 1
ATOM 654 O O . MET A 1 81 ? -4.535 -21.156 -7.398 1 88.38 81 MET A O 1
ATOM 658 N N . ASN A 1 82 ? -4.586 -19.438 -8.766 1 83.88 82 ASN A N 1
ATOM 659 C CA . ASN A 1 82 ? -4.41 -20.281 -9.945 1 83.88 82 ASN A CA 1
ATOM 660 C C . ASN A 1 82 ? -2.982 -20.812 -10.047 1 83.88 82 ASN A C 1
ATOM 662 O O . ASN A 1 82 ? -2.023 -20.078 -9.805 1 83.88 82 ASN A O 1
ATOM 666 N N . ASN A 1 83 ? -2.926 -21.953 -10.414 1 87.81 83 ASN A N 1
ATOM 667 C CA . ASN A 1 83 ? -1.6 -22.516 -10.648 1 87.81 83 ASN A CA 1
ATOM 668 C C . ASN A 1 83 ? -0.915 -21.844 -11.836 1 87.81 83 ASN A C 1
ATOM 670 O O . ASN A 1 83 ? -1.541 -21.625 -12.875 1 87.81 83 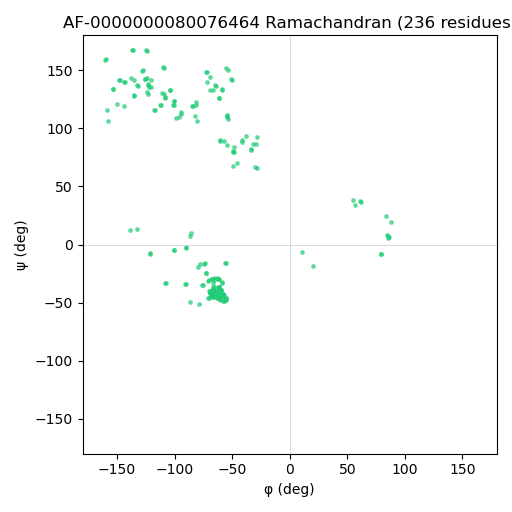ASN A O 1
ATOM 674 N N . GLY A 1 84 ? 0.263 -21.5 -11.633 1 93.75 84 GLY A N 1
ATOM 675 C CA . GLY A 1 84 ? 1.034 -20.859 -12.688 1 93.75 84 GLY A CA 1
ATOM 676 C C . GLY A 1 84 ? 0.875 -19.359 -12.719 1 93.75 84 GLY A C 1
ATOM 677 O O . GLY A 1 84 ? 1.175 -18.719 -13.734 1 93.75 84 GLY A O 1
ATOM 678 N N . LEU A 1 85 ? 0.441 -18.75 -11.68 1 95.94 85 LEU A N 1
ATOM 679 C CA . LEU A 1 85 ? 0.209 -17.312 -11.664 1 95.94 85 LEU A CA 1
ATOM 680 C C . LEU A 1 85 ? 1.514 -16.547 -11.438 1 95.94 85 LEU A C 1
ATOM 682 O O . LEU A 1 85 ? 2.18 -16.734 -10.422 1 95.94 85 LEU A O 1
ATOM 686 N N . ILE A 1 86 ? 1.834 -15.734 -12.383 1 97 86 ILE A N 1
ATOM 687 C CA . ILE A 1 86 ? 2.984 -14.836 -12.328 1 97 86 ILE A CA 1
ATOM 688 C C . ILE A 1 86 ? 2.529 -13.398 -12.555 1 97 86 ILE A C 1
ATOM 690 O O . ILE A 1 86 ? 1.735 -13.125 -13.453 1 97 86 ILE A O 1
ATOM 694 N N . ILE A 1 87 ? 2.965 -12.578 -11.719 1 97.62 87 ILE A N 1
ATOM 695 C CA . ILE A 1 87 ? 2.641 -11.164 -11.875 1 97.62 87 ILE A CA 1
ATOM 696 C C . ILE A 1 87 ? 3.887 -10.391 -12.312 1 97.62 87 ILE A C 1
ATOM 698 O O . ILE A 1 87 ? 4.93 -10.469 -11.656 1 97.62 87 ILE A O 1
ATOM 702 N N . GLU A 1 88 ? 3.789 -9.656 -13.359 1 96.94 88 GLU A N 1
ATOM 703 C CA . GLU A 1 88 ? 4.852 -8.773 -13.828 1 96.94 88 GLU A CA 1
ATOM 704 C C . GLU A 1 88 ? 4.574 -7.324 -13.438 1 96.94 88 GLU A C 1
ATOM 706 O O . GLU A 1 88 ? 3.564 -6.746 -13.844 1 96.94 88 GLU A O 1
ATOM 711 N N . ILE A 1 89 ? 5.508 -6.785 -12.672 1 96.25 89 ILE A N 1
ATOM 712 C CA . ILE A 1 89 ? 5.367 -5.418 -12.188 1 96.25 89 ILE A CA 1
ATOM 713 C C . ILE A 1 89 ? 6.418 -4.523 -12.836 1 96.25 89 ILE A C 1
ATOM 715 O O . ILE A 1 89 ? 7.621 -4.77 -12.703 1 96.25 89 ILE A O 1
ATOM 719 N N . SER A 1 90 ? 6 -3.504 -13.562 1 93.81 90 SER A N 1
ATOM 720 C CA . SER A 1 90 ? 6.875 -2.518 -14.18 1 93.81 90 SER A CA 1
ATOM 721 C C . SER A 1 90 ? 6.34 -1.104 -13.992 1 93.81 90 SER A C 1
ATOM 723 O O . SER A 1 90 ? 5.215 -0.918 -13.523 1 93.81 90 SER A O 1
ATOM 725 N N . GLY A 1 91 ? 7.211 -0.152 -14.289 1 89.06 91 GLY A N 1
ATOM 726 C CA . GLY A 1 91 ? 6.738 1.218 -14.172 1 89.06 91 GLY A CA 1
ATOM 727 C C . GLY A 1 91 ? 5.477 1.486 -14.969 1 89.06 91 GLY A C 1
ATOM 728 O O . GLY A 1 91 ? 5.469 1.352 -16.188 1 89.06 91 GLY A O 1
ATOM 729 N N . GLY A 1 92 ? 4.418 1.674 -14.297 1 90.38 92 GLY A N 1
ATOM 730 C CA . GLY A 1 92 ? 3.154 2.041 -14.914 1 90.38 92 GLY A CA 1
ATOM 731 C C . GLY A 1 92 ? 2.359 0.845 -15.406 1 90.38 92 GLY A C 1
ATOM 732 O O . GLY A 1 92 ? 1.306 1.004 -16.031 1 90.38 92 GLY A O 1
ATOM 733 N N . ARG A 1 93 ? 2.879 -0.337 -15.086 1 94.25 93 ARG A N 1
ATOM 734 C CA . ARG A 1 93 ? 2.188 -1.493 -15.648 1 94.25 93 ARG A CA 1
ATOM 735 C C . ARG A 1 93 ? 2.275 -2.691 -14.703 1 94.25 93 ARG A C 1
ATOM 737 O O . ARG A 1 93 ? 3.322 -2.938 -14.102 1 94.25 93 ARG A O 1
ATOM 744 N N . VAL A 1 94 ? 1.178 -3.395 -14.664 1 97.38 94 VAL A N 1
ATOM 745 C CA . VAL A 1 94 ? 1.107 -4.672 -13.969 1 97.38 94 VAL A CA 1
ATOM 746 C C . VAL A 1 94 ? 0.37 -5.695 -14.828 1 97.38 94 VAL A C 1
ATOM 748 O O . VAL A 1 94 ? -0.739 -5.434 -15.305 1 97.38 94 VAL A O 1
ATOM 751 N N . ARG A 1 95 ? 0.992 -6.855 -15.023 1 97.19 95 ARG A N 1
ATOM 752 C CA . ARG A 1 95 ? 0.375 -7.934 -15.789 1 97.19 95 ARG A CA 1
ATOM 753 C C . ARG A 1 95 ? 0.344 -9.227 -14.977 1 97.19 95 ARG A C 1
ATOM 755 O O . ARG A 1 95 ? 1.31 -9.555 -14.281 1 97.19 95 ARG A O 1
ATOM 762 N N . ALA A 1 96 ? -0.739 -9.891 -15.172 1 96.94 96 ALA A N 1
ATOM 763 C CA . ALA A 1 96 ? -0.872 -11.227 -14.602 1 96.94 96 ALA A CA 1
ATOM 764 C C . ALA A 1 96 ? -0.828 -12.297 -15.68 1 96.94 96 ALA A C 1
ATOM 766 O O . ALA A 1 96 ? -1.587 -12.242 -16.656 1 96.94 96 ALA A O 1
ATOM 767 N N . LEU A 1 97 ? -0.002 -13.266 -15.477 1 96.06 97 LEU A N 1
ATOM 768 C CA . LEU A 1 97 ? 0.191 -14.328 -16.453 1 96.06 97 LEU A CA 1
ATOM 769 C C . LEU A 1 97 ? -0.136 -15.688 -15.859 1 96.06 97 LEU A C 1
ATOM 771 O O . LEU A 1 97 ? 0.218 -15.969 -14.711 1 96.06 97 LEU A O 1
ATOM 775 N N . THR A 1 98 ? -0.817 -16.438 -16.594 1 94.75 98 THR A N 1
ATOM 776 C CA . THR A 1 98 ? -0.97 -17.859 -16.359 1 94.75 98 THR A CA 1
ATOM 777 C C . THR A 1 98 ? -0.56 -18.656 -17.609 1 94.75 98 THR A C 1
ATOM 779 O O . THR A 1 98 ? -0.324 -18.078 -18.672 1 94.75 98 THR A O 1
ATOM 782 N N . PRO A 1 99 ? -0.416 -19.938 -17.438 1 91.88 99 PRO A N 1
ATOM 783 C CA . PRO A 1 99 ? -0.117 -20.719 -18.641 1 91.88 99 PRO A CA 1
ATOM 784 C C . PRO A 1 99 ? -1.162 -20.531 -19.734 1 91.88 99 PRO A C 1
ATOM 786 O O . PRO A 1 99 ? -0.866 -20.734 -20.922 1 91.88 99 PRO A O 1
ATOM 789 N N . PHE A 1 100 ? -2.326 -20 -19.422 1 91.94 100 PHE A N 1
ATOM 790 C CA . PHE A 1 100 ? -3.426 -20.016 -20.375 1 91.94 100 PHE A CA 1
ATOM 791 C C . PHE A 1 100 ? -3.896 -18.594 -20.672 1 91.94 100 PHE A C 1
ATOM 793 O O . PHE A 1 100 ? -4.715 -18.391 -21.578 1 91.94 100 PHE A O 1
ATOM 800 N N . SER A 1 101 ? -3.379 -17.656 -19.953 1 92.69 101 SER A N 1
ATOM 801 C CA . SER A 1 101 ? -3.926 -16.328 -20.172 1 92.69 101 SER A CA 1
ATOM 802 C C . SER A 1 101 ? -2.965 -15.25 -19.672 1 92.69 101 SER A C 1
ATOM 804 O O . SER A 1 101 ? -2.033 -15.539 -18.922 1 92.69 101 SER A O 1
ATOM 806 N N . ALA A 1 102 ? -3.211 -14.055 -20.25 1 94.31 102 ALA A N 1
ATOM 807 C CA . ALA A 1 102 ? -2.557 -12.836 -19.781 1 94.31 102 ALA A CA 1
ATOM 808 C C . ALA A 1 102 ? -3.568 -11.711 -19.594 1 94.31 102 ALA A C 1
ATOM 810 O O . ALA A 1 102 ? -4.504 -11.562 -20.391 1 94.31 102 ALA A O 1
ATOM 811 N N . GLN A 1 103 ? -3.4 -11.031 -18.5 1 94.69 103 GLN A N 1
ATOM 812 C CA . GLN A 1 103 ? -4.32 -9.93 -18.234 1 94.69 103 GLN A CA 1
ATOM 813 C C . GLN A 1 103 ? -3.568 -8.695 -17.75 1 94.69 103 GLN A C 1
ATOM 815 O O . GLN A 1 103 ? -2.609 -8.812 -16.984 1 94.69 103 GLN A O 1
ATOM 820 N N . ILE A 1 104 ? -4.039 -7.539 -18.219 1 96.62 104 ILE A N 1
ATOM 821 C CA . ILE A 1 104 ? -3.506 -6.281 -17.703 1 96.62 104 ILE A CA 1
ATOM 822 C C . ILE A 1 104 ? -4.223 -5.91 -16.406 1 96.62 104 ILE A C 1
ATOM 824 O O . ILE A 1 104 ? -5.434 -5.688 -16.406 1 96.62 104 ILE A O 1
ATOM 828 N N . VAL A 1 105 ? -3.525 -5.816 -15.43 1 96.62 105 VAL A N 1
ATOM 829 C CA . VAL A 1 105 ? -4.062 -5.5 -14.109 1 96.62 105 VAL A CA 1
ATOM 830 C C . VAL A 1 105 ? -4.051 -3.988 -13.898 1 96.62 105 VAL A C 1
ATOM 832 O O . VAL A 1 105 ? -4.969 -3.432 -13.289 1 96.62 105 VAL A O 1
ATOM 835 N N . PHE A 1 106 ? -3.031 -3.387 -14.469 1 94.56 106 PHE A N 1
ATOM 836 C CA . PHE A 1 106 ? -2.807 -1.951 -14.344 1 94.56 106 PHE A CA 1
ATOM 837 C C . PHE A 1 106 ? -2.037 -1.42 -15.547 1 94.56 106 PHE A C 1
ATOM 839 O O . PHE A 1 106 ? -1.038 -2.012 -15.961 1 94.56 106 PHE A O 1
ATOM 846 N N . PRO A 1 107 ? -2.438 -0.292 -16.172 1 93.31 107 PRO A N 1
ATOM 847 C CA . PRO A 1 107 ? -3.623 0.493 -15.836 1 93.31 107 PRO A CA 1
ATOM 848 C C . PRO A 1 107 ? -4.926 -0.199 -16.234 1 93.31 107 PRO A C 1
ATOM 850 O O . PRO A 1 107 ? -4.918 -1.1 -17.078 1 93.31 107 PRO A O 1
ATOM 853 N N . LYS A 1 108 ? -5.922 0.176 -15.297 1 76.81 108 LYS A N 1
ATOM 854 C CA . LYS A 1 108 ? -7.215 -0.409 -15.633 1 76.81 108 LYS A CA 1
ATOM 855 C C . LYS A 1 108 ? -7.695 0.057 -17 1 76.81 108 LYS A C 1
ATOM 857 O O . LYS A 1 108 ? -7.625 1.246 -17.312 1 76.81 108 LYS A O 1
ATOM 862 N N . THR A 1 109 ? -7.371 -0.617 -17.938 1 61 109 THR A N 1
ATOM 863 C CA . THR A 1 109 ? -7.895 -0.255 -19.25 1 61 109 THR A CA 1
ATOM 864 C C . THR A 1 109 ? -9.422 -0.268 -19.25 1 61 109 THR A C 1
ATOM 866 O O . THR A 1 109 ? -10.039 -1.002 -18.484 1 61 109 THR A O 1
ATOM 869 N N . ALA A 1 110 ? -10.117 0.771 -19.812 1 49.97 110 ALA A N 1
ATOM 870 C CA . ALA A 1 110 ? -11.523 0.583 -20.172 1 49.97 110 ALA A CA 1
ATOM 871 C C . ALA A 1 110 ? -11.781 -0.849 -20.625 1 49.97 110 ALA A C 1
ATOM 873 O O . ALA A 1 110 ? -11.133 -1.345 -21.547 1 49.97 110 ALA A O 1
ATOM 874 N N . ASN A 1 111 ? -11.938 -1.631 -19.688 1 43.34 111 ASN A N 1
ATOM 875 C CA . ASN A 1 111 ? -12.211 -3.02 -20.047 1 43.34 111 ASN A CA 1
ATOM 876 C C . ASN A 1 111 ? -12.961 -3.121 -21.375 1 43.34 111 ASN A C 1
ATOM 878 O O . ASN A 1 111 ? -14.125 -2.734 -21.469 1 43.34 111 ASN A O 1
ATOM 882 N N . PHE A 1 112 ? -12.5 -2.805 -22.5 1 40.31 112 PHE A N 1
ATOM 883 C CA . PHE A 1 112 ? -13.195 -3.514 -23.562 1 40.31 112 PHE A CA 1
ATOM 884 C C . PHE A 1 112 ? -13.164 -5.02 -23.312 1 40.31 112 PHE A C 1
ATOM 886 O O . PHE A 1 112 ? -12.141 -5.566 -22.922 1 40.31 112 PHE A O 1
ATOM 893 N N . PRO A 1 113 ? -14.289 -5.641 -22.984 1 39.78 113 PRO A N 1
ATOM 894 C CA . PRO A 1 113 ? -14.406 -7.102 -22.938 1 39.78 113 PRO A CA 1
ATOM 895 C C . PRO A 1 113 ? -13.453 -7.801 -23.906 1 39.78 113 PRO A C 1
ATOM 897 O O . PRO A 1 113 ? -13.375 -7.426 -25.078 1 39.78 113 PRO A O 1
ATOM 900 N N . GLN A 1 114 ? -12.445 -8.125 -23.578 1 39.84 114 GLN A N 1
ATOM 901 C CA . GLN A 1 114 ? -11.766 -9.008 -24.516 1 39.84 114 GLN A CA 1
ATOM 902 C C . GLN A 1 114 ? -12.727 -10.039 -25.109 1 39.84 114 GLN A C 1
ATOM 904 O O . GLN A 1 114 ? -13.359 -10.789 -24.375 1 39.84 114 GLN A O 1
ATOM 909 N N . PHE A 1 115 ? -13.406 -9.773 -26.234 1 36.66 115 PHE A N 1
ATOM 910 C CA . PHE A 1 115 ? -14.102 -10.75 -27.062 1 36.66 115 PHE A CA 1
ATOM 911 C C . PHE A 1 115 ? -13.195 -11.938 -27.375 1 36.66 115 PHE A C 1
ATOM 913 O O . PHE A 1 115 ? -12.156 -11.781 -28.016 1 36.66 115 PHE A O 1
ATOM 920 N N . GLN A 1 116 ? -13.094 -12.82 -26.469 1 39.5 116 GLN A N 1
ATOM 921 C CA . GLN A 1 116 ? -12.672 -14.133 -26.938 1 39.5 116 GLN A CA 1
ATOM 922 C C . GLN A 1 116 ? -13.297 -14.453 -28.297 1 39.5 116 GLN A C 1
ATOM 924 O O . GLN A 1 116 ? -14.523 -14.43 -28.438 1 39.5 116 GLN A O 1
ATOM 929 N N . LEU A 1 117 ? -12.688 -14.203 -29.359 1 32.47 117 LEU A N 1
ATOM 930 C CA . LEU A 1 117 ? -13.07 -14.812 -30.625 1 32.47 117 LEU A CA 1
ATOM 931 C C . LEU A 1 117 ? -13.242 -16.312 -30.484 1 32.47 117 LEU A C 1
ATOM 933 O O . LEU A 1 117 ? -12.281 -17.031 -30.156 1 32.47 117 LEU A O 1
ATOM 937 N N . ARG A 1 118 ? -14.398 -16.766 -30.047 1 32.88 118 ARG A N 1
ATOM 938 C CA . ARG A 1 118 ? -14.852 -18.109 -30.328 1 32.88 118 ARG A CA 1
ATOM 939 C C . ARG A 1 118 ? -14.727 -18.438 -31.812 1 32.88 118 ARG A C 1
ATOM 941 O O . ARG A 1 118 ? -15.453 -17.875 -32.625 1 32.88 118 ARG A O 1
ATOM 948 N N . THR A 1 119 ? -13.375 -18.5 -32.156 1 29.38 119 THR A N 1
ATOM 949 C CA . THR A 1 119 ? -13.281 -19.156 -33.469 1 29.38 119 THR A CA 1
ATOM 950 C C . THR A 1 119 ? -13.945 -20.531 -33.406 1 29.38 119 THR A C 1
ATOM 952 O O . THR A 1 119 ? -13.516 -21.406 -32.656 1 29.38 119 THR A O 1
ATOM 955 N N . HIS A 1 120 ? -15.281 -20.625 -33.688 1 26.05 120 HIS A N 1
ATOM 956 C CA . HIS A 1 120 ? -15.812 -21.812 -34.344 1 26.05 120 HIS A CA 1
ATOM 957 C C . HIS A 1 120 ? -15.188 -21.984 -35.75 1 26.05 120 HIS A C 1
ATOM 959 O O . HIS A 1 120 ? -14.891 -21 -36.406 1 26.05 120 HIS A O 1
ATOM 965 N N . MET B 1 1 ? -6.113 -2.602 8.281 1 87.31 1 MET B N 1
ATOM 966 C CA . MET B 1 1 ? -6.207 -1.213 7.84 1 87.31 1 MET B CA 1
ATOM 967 C C . MET B 1 1 ? -5.281 -0.954 6.656 1 87.31 1 MET B C 1
ATOM 969 O O . MET B 1 1 ? -4.758 0.151 6.5 1 87.31 1 MET B O 1
ATOM 973 N N . PHE B 1 2 ? -5.234 -1.936 5.871 1 88.38 2 PHE B N 1
ATOM 974 C CA . PHE B 1 2 ? -4.363 -1.86 4.703 1 88.38 2 PHE B CA 1
ATOM 975 C C . PHE B 1 2 ? -4.887 -0.839 3.701 1 88.38 2 PHE B C 1
ATOM 977 O O . PHE B 1 2 ? -4.168 0.081 3.309 1 88.38 2 PHE B O 1
ATOM 984 N N . TYR B 1 3 ? -6.168 -0.896 3.498 1 88.62 3 TYR B N 1
ATOM 985 C CA . TYR B 1 3 ? -6.766 -0.011 2.502 1 88.62 3 TYR B CA 1
ATOM 986 C C . TYR B 1 3 ? -6.73 1.438 2.973 1 88.62 3 TYR B C 1
ATOM 988 O O . TYR B 1 3 ? -6.488 2.35 2.178 1 88.62 3 TYR B O 1
ATOM 996 N N . GLU B 1 4 ? -6.992 1.587 4.242 1 93.5 4 GLU B N 1
ATOM 997 C CA . GLU B 1 4 ? -6.969 2.922 4.832 1 93.5 4 GLU B CA 1
ATOM 998 C C . GLU B 1 4 ? -5.582 3.551 4.715 1 93.5 4 GLU B C 1
ATOM 1000 O O . GLU B 1 4 ? -5.457 4.746 4.43 1 93.5 4 GLU B O 1
ATOM 1005 N N . VAL B 1 5 ? -4.555 2.729 4.898 1 95.75 5 VAL B N 1
ATOM 1006 C CA . VAL B 1 5 ? -3.182 3.211 4.781 1 95.75 5 VAL B CA 1
ATOM 1007 C C . VAL B 1 5 ? -2.904 3.635 3.34 1 95.75 5 VAL B C 1
ATOM 1009 O O . VAL B 1 5 ? -2.34 4.703 3.098 1 95.75 5 VAL B O 1
ATOM 1012 N N . GLN B 1 6 ? -3.348 2.869 2.439 1 94.25 6 GLN B N 1
ATOM 1013 C CA . GLN B 1 6 ? -3.125 3.184 1.032 1 94.25 6 GLN B CA 1
ATOM 1014 C C . GLN B 1 6 ? -3.812 4.488 0.643 1 94.25 6 GLN B C 1
ATOM 1016 O O . GLN B 1 6 ? -3.23 5.316 -0.062 1 94.25 6 GLN B O 1
ATOM 1021 N N . GLU B 1 7 ? -5.004 4.609 1.146 1 94.25 7 GLU B N 1
ATOM 1022 C CA . GLU B 1 7 ? -5.738 5.832 0.844 1 94.25 7 GLU B CA 1
ATOM 1023 C C . GLU B 1 7 ? -5.082 7.047 1.495 1 94.25 7 GLU B C 1
ATOM 1025 O O . GLU B 1 7 ? -5.074 8.133 0.92 1 94.25 7 GLU B O 1
ATOM 1030 N N . THR B 1 8 ? -4.613 6.875 2.684 1 96.81 8 THR B N 1
ATOM 1031 C CA . THR B 1 8 ? -3.898 7.93 3.395 1 96.81 8 THR B CA 1
ATOM 1032 C C . THR B 1 8 ? -2.678 8.391 2.6 1 96.81 8 THR B C 1
ATOM 1034 O O . THR B 1 8 ? -2.5 9.586 2.359 1 96.81 8 THR B O 1
ATOM 1037 N N . VAL B 1 9 ? -1.887 7.43 2.137 1 97.31 9 VAL B N 1
ATOM 1038 C CA . VAL B 1 9 ? -0.648 7.73 1.426 1 97.31 9 VAL B CA 1
ATOM 1039 C C . VAL B 1 9 ? -0.968 8.391 0.086 1 97.31 9 VAL B C 1
ATOM 1041 O O . VAL B 1 9 ? -0.306 9.352 -0.314 1 97.31 9 VAL B O 1
ATOM 1044 N N . ARG B 1 10 ? -1.971 7.918 -0.548 1 94 10 ARG B N 1
ATOM 1045 C CA . ARG B 1 10 ? -2.406 8.523 -1.802 1 94 10 ARG B CA 1
ATOM 1046 C C . ARG B 1 10 ? -2.859 9.969 -1.585 1 94 10 ARG B C 1
ATOM 1048 O O . ARG B 1 10 ? -2.547 10.852 -2.387 1 94 10 ARG B O 1
ATOM 1055 N N . PHE B 1 11 ? -3.615 10.164 -0.576 1 95.56 11 PHE B N 1
ATOM 1056 C CA . PHE B 1 11 ? -4.07 11.508 -0.219 1 95.56 11 PHE B CA 1
ATOM 1057 C C . PHE B 1 11 ? -2.889 12.445 -0.016 1 95.56 11 PHE B C 1
ATOM 1059 O O . PHE B 1 11 ? -2.854 13.539 -0.582 1 95.56 11 PHE B O 1
ATOM 1066 N N . LEU B 1 12 ? -1.908 12.039 0.717 1 96 12 LEU B N 1
ATOM 1067 C CA . LEU B 1 12 ? -0.741 12.867 1.022 1 96 12 LEU B CA 1
ATOM 1068 C C . LEU B 1 12 ? 0.076 13.133 -0.236 1 96 12 LEU B C 1
ATOM 1070 O O . LEU B 1 12 ? 0.601 14.234 -0.414 1 96 12 LEU B O 1
ATOM 1074 N N . SER B 1 13 ? 0.141 12.164 -1.062 1 95.75 13 SER B N 1
ATOM 1075 C CA . SER B 1 13 ? 0.922 12.312 -2.287 1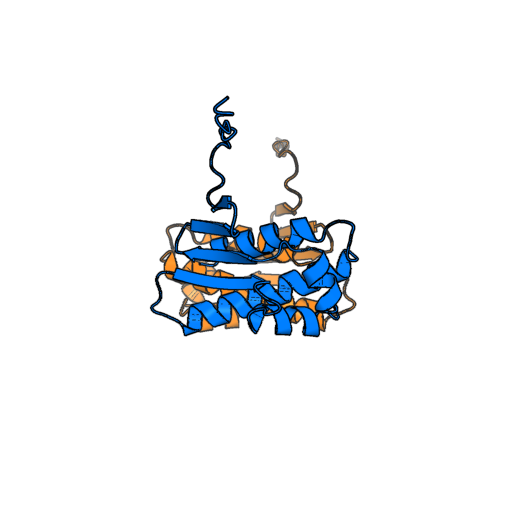 95.75 13 SER B CA 1
ATOM 1076 C C . SER B 1 13 ? 0.365 13.43 -3.166 1 95.75 13 SER B C 1
ATOM 1078 O O . SER B 1 13 ? 1.113 14.086 -3.891 1 95.75 13 SER B O 1
ATOM 1080 N N . SER B 1 14 ? -0.932 13.641 -3.066 1 94 14 SER B N 1
ATOM 1081 C CA . SER B 1 14 ? -1.57 14.648 -3.904 1 94 14 SER B CA 1
ATOM 1082 C C . SER B 1 14 ? -1.031 16.047 -3.598 1 94 14 SER B C 1
ATOM 1084 O O . SER B 1 14 ? -0.975 16.906 -4.48 1 94 14 SER B O 1
ATOM 1086 N N . PHE B 1 15 ? -0.618 16.25 -2.439 1 94.38 15 PHE B N 1
ATOM 1087 C CA . PHE B 1 15 ? -0.095 17.547 -2.043 1 94.38 15 PHE B CA 1
ATOM 1088 C C . PHE B 1 15 ? 1.296 17.781 -2.623 1 94.38 15 PHE B C 1
ATOM 1090 O O . PHE B 1 15 ? 1.782 18.906 -2.66 1 94.38 15 PHE B O 1
ATOM 1097 N N . MET B 1 16 ? 1.919 16.75 -3.064 1 94.38 16 MET B N 1
ATOM 1098 C CA . MET B 1 16 ? 3.314 16.828 -3.486 1 94.38 16 MET B CA 1
ATOM 1099 C C . MET B 1 16 ? 3.418 16.922 -5.004 1 94.38 16 MET B C 1
ATOM 1101 O O . MET B 1 16 ? 4.488 17.219 -5.539 1 94.38 16 MET B O 1
ATOM 1105 N N . TYR B 1 17 ? 2.373 16.828 -5.57 1 91.31 17 TYR B N 1
ATOM 1106 C CA . TYR B 1 17 ? 2.332 16.828 -7.031 1 91.31 17 TYR B CA 1
ATOM 1107 C C . TYR B 1 17 ? 2.885 18.125 -7.598 1 91.31 17 TYR B C 1
ATOM 1109 O O . TYR B 1 17 ? 2.439 19.203 -7.223 1 91.31 17 TYR B O 1
ATOM 1117 N N . GLY B 1 18 ? 3.84 18 -8.477 1 92.44 18 GLY B N 1
ATOM 1118 C CA . GLY B 1 18 ? 4.426 19.156 -9.133 1 92.44 18 GLY B CA 1
ATOM 1119 C C . GLY B 1 18 ? 5.445 19.875 -8.266 1 92.44 18 GLY B C 1
ATOM 1120 O O . GLY B 1 18 ? 6.117 20.812 -8.727 1 92.44 18 GLY B O 1
ATOM 1121 N N . LYS B 1 19 ? 5.574 19.531 -7.078 1 94.62 19 LYS B N 1
ATOM 1122 C CA . LYS B 1 19 ? 6.453 20.234 -6.148 1 94.62 19 LYS B CA 1
ATOM 1123 C C . LYS B 1 19 ? 7.695 19.406 -5.828 1 94.62 19 LYS B C 1
ATOM 1125 O O . LYS B 1 19 ? 8.75 19.953 -5.52 1 94.62 19 LYS B O 1
ATOM 1130 N N . ILE B 1 20 ? 7.516 18.094 -5.809 1 95.06 20 ILE B N 1
ATOM 1131 C CA . ILE B 1 20 ? 8.594 17.141 -5.574 1 95.06 20 ILE B CA 1
ATOM 1132 C C . ILE B 1 20 ? 8.688 16.156 -6.742 1 95.06 20 ILE B C 1
ATOM 1134 O O . ILE B 1 20 ? 7.66 15.711 -7.262 1 95.06 20 ILE B O 1
ATOM 1138 N N . PRO B 1 21 ? 9.898 15.859 -7.184 1 94.12 21 PRO B N 1
ATOM 1139 C CA . PRO B 1 21 ? 10.023 14.898 -8.281 1 94.12 21 PRO B CA 1
ATOM 1140 C C . PRO B 1 21 ? 9.242 13.609 -8.031 1 94.12 21 PRO B C 1
ATOM 1142 O O . PRO B 1 21 ? 9.258 13.078 -6.918 1 94.12 21 PRO B O 1
ATOM 1145 N N . ARG B 1 22 ? 8.664 13.109 -9.055 1 91.06 22 ARG B N 1
ATOM 1146 C CA . ARG B 1 22 ? 7.758 11.969 -8.992 1 91.06 22 ARG B CA 1
ATOM 1147 C C . ARG B 1 22 ? 8.445 10.75 -8.383 1 91.06 22 ARG B C 1
ATOM 1149 O O . ARG B 1 22 ? 7.848 10.023 -7.59 1 91.06 22 ARG B O 1
ATOM 1156 N N . SER B 1 23 ? 9.648 10.5 -8.766 1 90.44 23 SER B N 1
ATOM 1157 C CA . SER B 1 23 ? 10.375 9.336 -8.266 1 90.44 23 SER B CA 1
ATOM 1158 C C . SER B 1 23 ? 10.547 9.406 -6.754 1 90.44 23 SER B C 1
ATOM 1160 O O . SER B 1 23 ? 10.398 8.391 -6.062 1 90.44 23 SER B O 1
ATOM 1162 N N . ARG B 1 24 ? 10.75 10.586 -6.27 1 93.44 24 ARG B N 1
ATOM 1163 C CA . ARG B 1 24 ? 10.938 10.758 -4.832 1 93.44 24 ARG B CA 1
ATOM 1164 C C . ARG B 1 24 ? 9.609 10.648 -4.09 1 93.44 24 ARG B C 1
ATOM 1166 O O . ARG B 1 24 ? 9.555 10.102 -2.986 1 93.44 24 ARG B O 1
ATOM 1173 N N . VAL B 1 25 ? 8.594 11.109 -4.723 1 94.88 25 VAL B N 1
ATOM 1174 C CA . VAL B 1 25 ? 7.262 10.984 -4.137 1 94.88 25 VAL B CA 1
ATOM 1175 C C . VAL B 1 25 ? 6.887 9.508 -4.016 1 94.88 25 VAL B C 1
ATOM 1177 O O . VAL B 1 25 ? 6.406 9.07 -2.971 1 94.88 25 VAL B O 1
ATOM 1180 N N . LYS B 1 26 ? 7.176 8.789 -5.043 1 91.75 26 LYS B N 1
ATOM 1181 C CA . LYS B 1 26 ? 6.867 7.359 -5.051 1 91.75 26 LYS B CA 1
ATOM 1182 C C . LYS B 1 26 ? 7.645 6.625 -3.959 1 91.75 26 LYS B C 1
ATOM 1184 O O . LYS B 1 26 ? 7.086 5.777 -3.258 1 91.75 26 LYS B O 1
ATOM 1189 N N . SER B 1 27 ? 8.875 6.988 -3.877 1 93.5 27 SER B N 1
ATOM 1190 C CA . SER B 1 27 ? 9.703 6.391 -2.828 1 93.5 27 SER B CA 1
ATOM 1191 C C . SER B 1 27 ? 9.164 6.73 -1.443 1 93.5 27 SER B C 1
ATOM 1193 O O . SER B 1 27 ? 9.039 5.848 -0.589 1 93.5 27 SER B O 1
ATOM 1195 N N . PHE B 1 28 ? 8.836 7.957 -1.212 1 96.12 28 PHE B N 1
ATOM 1196 C CA . PHE B 1 28 ? 8.273 8.391 0.06 1 96.12 28 PHE B CA 1
ATOM 1197 C C . PHE B 1 28 ? 7 7.617 0.378 1 96.12 28 PHE B C 1
ATOM 1199 O O . PHE B 1 28 ? 6.84 7.098 1.485 1 96.12 28 PHE B O 1
ATOM 1206 N N . CYS B 1 29 ? 6.148 7.422 -0.587 1 96.44 29 CYS B N 1
ATOM 1207 C CA . CYS B 1 29 ? 4.871 6.742 -0.4 1 96.44 29 CYS B CA 1
ATOM 1208 C C . CYS B 1 29 ? 5.082 5.285 -0.012 1 96.44 29 CYS B C 1
ATOM 1210 O O . CYS B 1 29 ? 4.395 4.766 0.872 1 96.44 29 CYS B O 1
ATOM 1212 N N . GLY B 1 30 ? 6 4.688 -0.704 1 95.69 30 GLY B N 1
ATOM 1213 C CA . GLY B 1 30 ? 6.301 3.305 -0.378 1 95.69 30 GLY B CA 1
ATOM 1214 C C . GLY B 1 30 ? 6.793 3.121 1.045 1 95.69 30 GLY B C 1
ATOM 1215 O O . GLY B 1 30 ? 6.289 2.27 1.778 1 95.69 30 GLY B O 1
ATOM 1216 N N . HIS B 1 31 ? 7.711 3.922 1.45 1 95.62 31 HIS B N 1
ATOM 1217 C CA . HIS B 1 31 ? 8.258 3.836 2.799 1 95.62 31 HIS B CA 1
ATOM 1218 C C . HIS B 1 31 ? 7.207 4.184 3.846 1 95.62 31 HIS B C 1
ATOM 1220 O O . HIS B 1 31 ? 7.082 3.494 4.859 1 95.62 31 HIS B O 1
ATOM 1226 N N . LEU B 1 32 ? 6.473 5.242 3.539 1 97.12 32 LEU B N 1
ATOM 1227 C CA . LEU B 1 32 ? 5.441 5.648 4.484 1 97.12 32 LEU B CA 1
ATOM 1228 C C . LEU B 1 32 ? 4.41 4.539 4.672 1 97.12 32 LEU B C 1
ATOM 1230 O O . LEU B 1 32 ? 4.004 4.25 5.801 1 97.12 32 LEU B O 1
ATOM 1234 N N . SER B 1 33 ? 3.988 3.959 3.58 1 96.94 33 SER B N 1
ATOM 1235 C CA . SER B 1 33 ? 3.02 2.871 3.656 1 96.94 33 SER B CA 1
ATOM 1236 C C . SER B 1 33 ? 3.518 1.75 4.562 1 96.94 33 SER B C 1
ATOM 1238 O O . SER B 1 33 ? 2.791 1.284 5.441 1 96.94 33 SER B O 1
ATOM 1240 N N . CYS B 1 34 ? 4.77 1.367 4.391 1 96.06 34 CYS B N 1
ATOM 1241 C CA . CYS B 1 34 ? 5.348 0.284 5.176 1 96.06 34 CYS B CA 1
ATOM 1242 C C . CYS B 1 34 ? 5.445 0.67 6.648 1 96.06 34 CYS B C 1
ATOM 1244 O O . CYS B 1 34 ? 5.078 -0.115 7.523 1 96.06 34 CYS B O 1
ATOM 1246 N N . LEU B 1 35 ? 5.871 1.825 6.91 1 96.19 35 LEU B N 1
ATOM 1247 C CA . LEU B 1 35 ? 6.031 2.289 8.281 1 96.19 35 LEU B CA 1
ATOM 1248 C C . LEU B 1 35 ? 4.68 2.391 8.984 1 96.19 35 LEU B C 1
ATOM 1250 O O . LEU B 1 35 ? 4.566 2.055 10.164 1 96.19 35 LEU B O 1
ATOM 1254 N N . LEU B 1 36 ? 3.672 2.85 8.266 1 95.62 36 LEU B N 1
ATOM 1255 C CA . LEU B 1 36 ? 2.338 2.963 8.852 1 95.62 36 LEU B CA 1
ATOM 1256 C C . LEU B 1 36 ? 1.762 1.585 9.164 1 95.62 36 LEU B C 1
ATOM 1258 O O . LEU B 1 36 ? 1.189 1.374 10.234 1 95.62 36 LEU B O 1
ATOM 1262 N N . ILE B 1 37 ? 1.896 0.683 8.227 1 93.25 37 ILE B N 1
ATOM 1263 C CA . ILE B 1 37 ? 1.398 -0.672 8.438 1 93.25 37 ILE B CA 1
ATOM 1264 C C . ILE B 1 37 ? 2.061 -1.276 9.68 1 93.25 37 ILE B C 1
ATOM 1266 O O . ILE B 1 37 ? 1.385 -1.868 10.523 1 93.25 37 ILE B O 1
ATOM 1270 N N . GLU B 1 38 ? 3.338 -1.087 9.766 1 91.75 38 GLU B N 1
ATOM 1271 C CA . GLU B 1 38 ? 4.078 -1.601 10.914 1 91.75 38 GLU B CA 1
ATOM 1272 C C . GLU B 1 38 ? 3.611 -0.945 12.211 1 91.75 38 GLU B C 1
ATOM 1274 O O . GLU B 1 38 ? 3.416 -1.623 13.219 1 91.75 38 GLU B O 1
ATOM 1279 N N . ALA B 1 39 ? 3.436 0.332 12.148 1 92.69 39 ALA B N 1
ATOM 1280 C CA . ALA B 1 39 ? 3.025 1.07 13.336 1 92.69 39 ALA B CA 1
ATOM 1281 C C . ALA B 1 39 ? 1.637 0.637 13.797 1 92.69 39 ALA B C 1
ATOM 1283 O O . ALA B 1 39 ? 1.396 0.481 15 1 92.69 39 ALA B O 1
ATOM 1284 N N . ILE B 1 40 ? 0.763 0.467 12.883 1 90.12 40 ILE B N 1
ATOM 1285 C CA . ILE B 1 40 ? -0.613 0.094 13.188 1 90.12 40 ILE B CA 1
ATOM 1286 C C . ILE B 1 40 ? -0.656 -1.341 13.711 1 90.12 40 ILE B C 1
ATOM 1288 O O . ILE B 1 40 ? -1.385 -1.644 14.656 1 90.12 40 ILE B O 1
ATOM 1292 N N . ASP B 1 41 ? 0.127 -2.229 13.078 1 82.75 41 ASP B N 1
ATOM 1293 C CA . ASP B 1 41 ? 0.201 -3.621 13.508 1 82.75 41 ASP B CA 1
ATOM 1294 C C . ASP B 1 41 ? 0.724 -3.727 14.938 1 82.75 41 ASP B C 1
ATOM 1296 O O . ASP B 1 41 ? 0.279 -4.582 15.703 1 82.75 41 ASP B O 1
ATOM 1300 N N . GLU B 1 42 ? 1.617 -2.861 15.211 1 83.12 42 GLU B N 1
ATOM 1301 C CA . GLU B 1 42 ? 2.23 -2.871 16.531 1 83.12 42 GLU B CA 1
ATOM 1302 C C . GLU B 1 42 ? 1.247 -2.4 17.594 1 83.12 42 GLU B C 1
ATOM 1304 O O . GLU B 1 42 ? 1.321 -2.83 18.75 1 83.12 42 GLU B O 1
ATOM 1309 N N . LYS B 1 43 ? 0.378 -1.508 17.141 1 77.81 43 LYS B N 1
ATOM 1310 C CA . LYS B 1 43 ? -0.543 -0.938 18.125 1 77.81 43 LYS B CA 1
ATOM 1311 C C . LYS B 1 43 ? -1.777 -1.819 18.297 1 77.81 43 LYS B C 1
ATOM 1313 O O . LYS B 1 43 ? -2.699 -1.468 19.031 1 77.81 43 LYS B O 1
ATOM 1318 N N . GLN B 1 44 ? -1.978 -3.119 17.781 1 62.75 44 GLN B N 1
ATOM 1319 C CA . GLN B 1 44 ? -2.846 -4.293 17.734 1 62.75 44 GLN B CA 1
ATOM 1320 C C . GLN B 1 44 ? -4.203 -3.99 18.375 1 62.75 44 GLN B C 1
ATOM 1322 O O . GLN B 1 44 ? -5.191 -4.668 18.078 1 62.75 44 GLN B O 1
ATOM 1327 N N . ALA B 1 45 ? -4.277 -2.789 18.969 1 63 45 ALA B N 1
ATOM 1328 C CA . ALA B 1 45 ? -5.492 -2.629 19.766 1 63 45 ALA B CA 1
ATOM 1329 C C . ALA B 1 45 ? -6.086 -1.235 19.578 1 63 45 ALA B C 1
ATOM 1331 O O . ALA B 1 45 ? -7.012 -0.852 20.297 1 63 45 ALA B O 1
ATOM 1332 N N . VAL B 1 46 ? -5.555 -0.687 18.641 1 64.31 46 VAL B N 1
ATOM 1333 C CA . VAL B 1 46 ? -6.109 0.662 18.578 1 64.31 46 VAL B CA 1
ATOM 1334 C C . VAL B 1 46 ? -7.129 0.748 17.438 1 64.31 46 VAL B C 1
ATOM 1336 O O . VAL B 1 46 ? -6.887 0.246 16.344 1 64.31 46 VAL B O 1
ATOM 1339 N N . GLU B 1 47 ? -8.188 1.298 17.781 1 80.81 47 GLU B N 1
ATOM 1340 C CA . GLU B 1 47 ? -9.281 1.501 16.844 1 80.81 47 GLU B CA 1
ATOM 1341 C C . GLU B 1 47 ? -8.953 2.609 15.844 1 80.81 47 GLU B C 1
ATOM 1343 O O . GLU B 1 47 ? -9.469 2.621 14.727 1 80.81 47 GLU B O 1
ATOM 1348 N N . ARG B 1 48 ? -8.039 3.424 16.391 1 91.06 48 ARG B N 1
ATOM 1349 C CA . ARG B 1 48 ? -7.727 4.59 15.57 1 91.06 48 ARG B CA 1
ATOM 1350 C C . ARG B 1 48 ? -6.25 4.949 15.68 1 91.06 48 ARG B C 1
ATOM 1352 O O . ARG B 1 48 ? -5.652 4.828 16.75 1 91.06 48 ARG B O 1
ATOM 1359 N N . PHE B 1 49 ? -5.625 5.332 14.547 1 94.12 49 PHE B N 1
ATOM 1360 C CA . PHE B 1 49 ? -4.254 5.82 14.461 1 94.12 49 PHE B CA 1
ATOM 1361 C C . PHE B 1 49 ? -4.223 7.262 13.969 1 94.12 49 PHE B C 1
ATOM 1363 O O . PHE B 1 49 ? -4.668 7.555 12.859 1 94.12 49 PHE B O 1
ATOM 1370 N N . ASP B 1 50 ? -3.742 8.102 14.859 1 94.75 50 ASP B N 1
ATOM 1371 C CA . ASP B 1 50 ? -3.637 9.508 14.492 1 94.75 50 ASP B CA 1
ATOM 1372 C C . ASP B 1 50 ? -2.24 9.836 13.969 1 94.75 50 ASP B C 1
ATOM 1374 O O . ASP B 1 50 ? -1.264 9.797 14.719 1 94.75 50 ASP B O 1
ATOM 1378 N N . LEU B 1 51 ? -2.152 10.133 12.758 1 96.19 51 LEU B N 1
ATOM 1379 C CA . LEU B 1 51 ? -0.897 10.508 12.109 1 96.19 51 LEU B CA 1
ATOM 1380 C C . LEU B 1 51 ? -0.743 12.023 12.047 1 96.19 51 LEU B C 1
ATOM 1382 O O . LEU B 1 51 ? -1.468 12.695 11.312 1 96.19 51 LEU B O 1
ATOM 1386 N N . ILE B 1 52 ? 0.144 12.523 12.805 1 95.69 52 ILE B N 1
ATOM 1387 C CA . ILE B 1 52 ? 0.453 13.945 12.742 1 95.69 52 ILE B CA 1
ATOM 1388 C C . ILE B 1 52 ? 1.416 14.219 11.586 1 95.69 52 ILE B C 1
ATOM 1390 O O . ILE B 1 52 ? 2.57 13.781 11.617 1 95.69 52 ILE B O 1
ATOM 1394 N N . VAL B 1 53 ? 1.024 14.844 10.562 1 94.5 53 VAL B N 1
ATOM 1395 C CA . VAL B 1 53 ? 1.833 15.094 9.375 1 94.5 53 VAL B CA 1
ATOM 1396 C C . VAL B 1 53 ? 2.643 16.375 9.555 1 94.5 53 VAL B C 1
ATOM 1398 O O . VAL B 1 53 ? 3.848 16.406 9.297 1 94.5 53 VAL B O 1
ATOM 1401 N N . PHE B 1 54 ? 1.962 17.406 9.953 1 90 54 PHE B N 1
ATOM 1402 C CA . PHE B 1 54 ? 2.598 18.672 10.281 1 90 54 PHE B CA 1
ATOM 1403 C C . PHE B 1 54 ? 1.713 19.5 11.211 1 90 54 PHE B C 1
ATOM 1405 O O . PHE B 1 54 ? 0.676 20.016 10.789 1 90 54 PHE B O 1
ATOM 1412 N N . ALA B 1 55 ? 2.078 19.578 12.422 1 86.62 55 ALA B N 1
ATOM 1413 C CA . ALA B 1 55 ? 1.389 20.391 13.422 1 86.62 55 ALA B CA 1
ATOM 1414 C C . ALA B 1 55 ? 2.379 21 14.406 1 86.62 55 ALA B C 1
ATOM 1416 O O . ALA B 1 55 ? 3.113 20.281 15.086 1 86.62 55 ALA B O 1
ATOM 1417 N N . ASP B 1 56 ? 2.359 22.375 14.391 1 83 56 ASP B N 1
ATOM 1418 C CA . ASP B 1 56 ? 3.215 23.141 15.297 1 83 56 ASP B CA 1
ATOM 1419 C C . ASP B 1 56 ? 4.684 22.766 15.109 1 83 56 ASP B C 1
ATOM 1421 O O . ASP B 1 56 ? 5.398 22.516 16.078 1 83 56 ASP B O 1
ATOM 1425 N N . GLY B 1 57 ? 5.105 22.453 13.922 1 82.06 57 GLY B N 1
ATOM 1426 C CA . G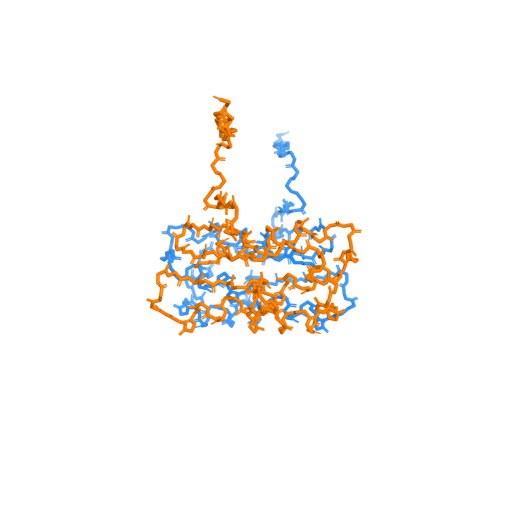LY B 1 57 ? 6.496 22.172 13.594 1 82.06 57 GLY B CA 1
ATOM 1427 C C . GLY B 1 57 ? 6.898 20.734 13.844 1 82.06 57 GLY B C 1
ATOM 1428 O O . GLY B 1 57 ? 8.078 20.391 13.734 1 82.06 57 GLY B O 1
ATOM 1429 N N . GLN B 1 58 ? 5.891 19.969 14.164 1 89 58 GLN B N 1
ATOM 1430 C CA . GLN B 1 58 ? 6.207 18.578 14.5 1 89 58 GLN B CA 1
ATOM 1431 C C . GLN B 1 58 ? 5.492 17.609 13.562 1 89 58 GLN B C 1
ATOM 1433 O O . GLN B 1 58 ? 4.391 17.891 13.086 1 89 58 GLN B O 1
ATOM 1438 N N . SER B 1 59 ? 6.234 16.578 13.234 1 93.81 59 SER B N 1
ATOM 1439 C CA . SER B 1 59 ? 5.668 15.469 12.469 1 93.81 59 SER B CA 1
ATOM 1440 C C . SER B 1 59 ? 5.945 14.133 13.141 1 93.81 59 SER B C 1
ATOM 1442 O O . SER B 1 59 ? 6.941 13.977 13.844 1 93.81 59 SER B O 1
ATOM 1444 N N . ASP B 1 60 ? 5.027 13.227 12.945 1 95.5 60 ASP B N 1
ATOM 1445 C CA . ASP B 1 60 ? 5.238 11.867 13.43 1 95.5 60 ASP B CA 1
ATOM 1446 C C . ASP B 1 60 ? 6.559 11.297 12.922 1 95.5 60 ASP B C 1
ATOM 1448 O O . ASP B 1 60 ? 6.977 11.594 11.797 1 95.5 60 ASP B O 1
ATOM 1452 N N . GLU B 1 61 ? 7.086 10.469 13.703 1 95.94 61 GLU B N 1
ATOM 1453 C CA . GLU B 1 61 ? 8.336 9.812 13.32 1 95.94 61 GLU B CA 1
ATOM 1454 C C . GLU B 1 61 ? 8.172 9.031 12.023 1 95.94 61 GLU B C 1
ATOM 1456 O O . GLU B 1 61 ? 9.109 8.945 11.227 1 95.94 61 GLU B O 1
ATOM 1461 N N . THR B 1 62 ? 6.992 8.492 11.797 1 96.5 62 THR B N 1
ATOM 1462 C CA . THR B 1 62 ? 6.711 7.738 10.578 1 96.5 62 THR B CA 1
ATOM 1463 C C . THR B 1 62 ? 6.91 8.617 9.344 1 96.5 62 THR B C 1
ATOM 1465 O O . THR B 1 62 ? 7.477 8.172 8.344 1 96.5 62 THR B O 1
ATOM 1468 N N . ILE B 1 63 ? 6.523 9.828 9.445 1 96.69 63 ILE B N 1
ATOM 1469 C CA . ILE B 1 63 ? 6.664 10.781 8.352 1 96.69 63 ILE B CA 1
ATOM 1470 C C . ILE B 1 63 ? 8.141 11.141 8.172 1 96.69 63 ILE B C 1
ATOM 1472 O O . ILE B 1 63 ? 8.656 11.117 7.047 1 96.69 63 ILE B O 1
ATOM 1476 N N . VAL B 1 64 ? 8.766 11.414 9.25 1 96.56 64 VAL B N 1
ATOM 1477 C CA . VAL B 1 64 ? 10.164 11.844 9.234 1 96.56 64 VAL B CA 1
ATOM 1478 C C . VAL B 1 64 ? 11.039 10.742 8.664 1 96.56 64 VAL B C 1
ATOM 1480 O O . VAL B 1 64 ? 11.875 10.992 7.789 1 96.56 64 VAL B O 1
ATOM 1483 N N . GLN B 1 65 ? 10.812 9.562 9.094 1 97.31 65 GLN B N 1
ATOM 1484 C CA . GLN B 1 65 ? 11.602 8.43 8.633 1 97.31 65 GLN B CA 1
ATOM 1485 C C . GLN B 1 65 ? 11.367 8.156 7.152 1 97.31 65 GLN B C 1
ATOM 1487 O O . GLN B 1 65 ? 12.305 7.871 6.406 1 97.31 65 GLN B O 1
ATOM 1492 N N . ALA B 1 66 ? 10.086 8.227 6.766 1 96.88 66 ALA B N 1
ATOM 1493 C CA . ALA B 1 66 ? 9.773 8 5.355 1 96.88 66 ALA B CA 1
ATOM 1494 C C . ALA B 1 66 ? 10.469 9.023 4.469 1 96.88 66 ALA B C 1
ATOM 1496 O O . ALA B 1 66 ? 11.031 8.68 3.426 1 96.88 66 ALA B O 1
ATOM 1497 N N . ALA B 1 67 ? 10.469 10.273 4.887 1 96.38 67 ALA B N 1
ATOM 1498 C CA . ALA B 1 67 ? 11.117 11.336 4.133 1 96.38 67 ALA B CA 1
ATOM 1499 C C . ALA B 1 67 ? 12.625 11.102 4.031 1 96.38 67 ALA B C 1
ATOM 1501 O O . ALA B 1 67 ? 13.203 11.195 2.947 1 96.38 67 ALA B O 1
ATOM 1502 N N . ARG B 1 68 ? 13.18 10.75 5.094 1 96.38 68 ARG B N 1
ATOM 1503 C CA . ARG B 1 68 ? 14.617 10.5 5.137 1 96.38 68 ARG B CA 1
ATOM 1504 C C . ARG B 1 68 ? 15 9.359 4.195 1 96.38 68 ARG B C 1
ATOM 1506 O O . ARG B 1 68 ? 15.945 9.492 3.412 1 96.38 68 ARG B O 1
ATOM 1513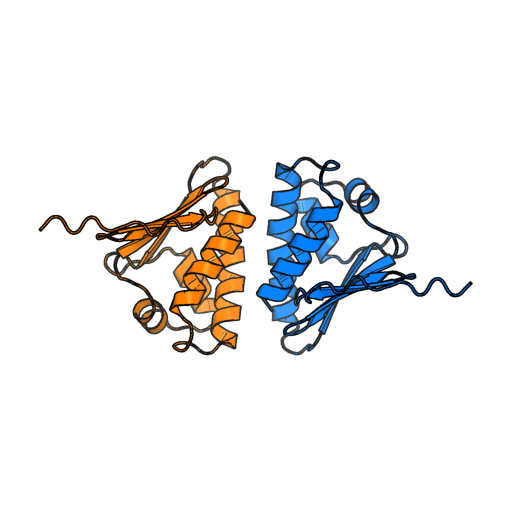 N N . ARG B 1 69 ? 14.289 8.344 4.227 1 94.19 69 ARG B N 1
ATOM 1514 C CA . ARG B 1 69 ? 14.586 7.176 3.412 1 94.19 69 ARG B CA 1
ATOM 1515 C C . ARG B 1 69 ? 14.383 7.473 1.931 1 94.19 69 ARG B C 1
ATOM 1517 O O . ARG B 1 69 ? 15.055 6.887 1.075 1 94.19 69 ARG B O 1
ATOM 1524 N N . ALA B 1 70 ? 13.469 8.367 1.654 1 94.31 70 ALA B N 1
ATOM 1525 C CA . ALA B 1 70 ? 13.172 8.719 0.271 1 94.31 70 ALA B CA 1
ATOM 1526 C C . ALA B 1 70 ? 14.047 9.875 -0.203 1 94.31 70 ALA B C 1
ATOM 1528 O O . ALA B 1 70 ? 13.898 10.352 -1.33 1 94.31 70 ALA B O 1
ATOM 1529 N N . TYR B 1 71 ? 14.898 10.438 0.693 1 94.44 71 TYR B N 1
ATOM 1530 C CA . TYR B 1 71 ? 15.766 11.578 0.414 1 94.44 71 TYR B CA 1
ATOM 1531 C C . TYR B 1 71 ? 14.953 12.812 0.045 1 94.44 71 TYR B C 1
ATOM 1533 O O . TYR B 1 71 ? 15.281 13.523 -0.904 1 94.44 71 TYR B O 1
ATOM 1541 N N . VAL B 1 72 ? 13.852 12.969 0.674 1 95.25 72 VAL B N 1
ATOM 1542 C CA . VAL B 1 72 ? 13.055 14.188 0.606 1 95.25 72 VAL B CA 1
ATOM 1543 C C . VAL B 1 72 ? 13.305 15.039 1.848 1 95.25 72 VAL B C 1
ATOM 1545 O O . VAL B 1 72 ? 13.188 14.555 2.977 1 95.25 72 VAL B O 1
ATOM 1548 N N . HIS B 1 73 ? 13.703 16.219 1.648 1 94.25 73 HIS B N 1
ATOM 1549 C CA . HIS B 1 73 ? 13.922 17.109 2.789 1 94.25 73 HIS B CA 1
ATOM 1550 C C . HIS B 1 73 ? 12.609 17.406 3.508 1 94.25 73 HIS B C 1
ATOM 1552 O O . HIS B 1 73 ? 11.609 17.734 2.867 1 94.25 73 HIS B O 1
ATOM 1558 N N . LEU B 1 74 ? 12.695 17.375 4.789 1 92.81 74 LEU B N 1
ATOM 1559 C CA . LEU B 1 74 ? 11.5 17.594 5.594 1 92.81 74 LEU B CA 1
ATOM 1560 C C . LEU B 1 74 ? 10.922 18.984 5.332 1 92.81 74 LEU B C 1
ATOM 1562 O O . LEU B 1 74 ? 9.695 19.156 5.332 1 92.81 74 LEU B O 1
ATOM 1566 N N . THR B 1 75 ? 11.82 19.938 5.164 1 91.62 75 THR B N 1
ATOM 1567 C CA . THR B 1 75 ? 11.375 21.312 4.887 1 91.62 75 THR B CA 1
ATOM 1568 C C . THR B 1 75 ? 10.57 21.359 3.592 1 91.62 75 THR B C 1
ATOM 1570 O O . THR B 1 75 ? 9.539 22.031 3.521 1 91.62 75 THR B O 1
ATOM 1573 N N . GLU B 1 76 ? 10.984 20.656 2.549 1 92.5 76 GLU B N 1
ATOM 1574 C CA . GLU B 1 76 ? 10.266 20.578 1.282 1 92.5 76 GLU B CA 1
ATOM 1575 C C . GLU B 1 76 ? 8.906 19.891 1.456 1 92.5 76 GLU B C 1
ATOM 1577 O O . GLU B 1 76 ? 7.91 20.328 0.877 1 92.5 76 GLU B O 1
ATOM 1582 N N . LEU B 1 77 ? 8.922 18.891 2.23 1 93.38 77 LEU B N 1
ATOM 1583 C CA . LEU B 1 77 ? 7.688 18.156 2.508 1 93.38 77 LEU B CA 1
ATOM 1584 C C . LEU B 1 77 ? 6.688 19.047 3.248 1 93.38 77 LEU B C 1
ATOM 1586 O O . LEU B 1 77 ? 5.5 19.062 2.92 1 93.38 77 LEU B O 1
ATOM 1590 N N . GLN B 1 78 ? 7.191 19.766 4.152 1 90 78 GLN B N 1
ATOM 1591 C CA . GLN B 1 78 ? 6.363 20.656 4.949 1 90 78 GLN B CA 1
ATOM 1592 C C . GLN B 1 78 ? 5.758 21.75 4.082 1 90 78 GLN B C 1
ATOM 1594 O O . GLN B 1 78 ? 4.617 22.172 4.305 1 90 78 GLN B O 1
ATOM 1599 N N . GLU B 1 79 ? 6.5 22.188 3.152 1 91.44 79 GLU B N 1
ATOM 1600 C CA . GLU B 1 79 ? 6.023 23.234 2.254 1 91.44 79 GLU B CA 1
ATOM 1601 C C . GLU B 1 79 ? 4.863 22.75 1.396 1 91.44 79 GLU B C 1
ATOM 1603 O O . GLU B 1 79 ? 4.027 23.531 0.957 1 91.44 79 GLU B O 1
ATOM 1608 N N . CYS B 1 80 ? 4.82 21.5 1.126 1 91.75 80 CYS B N 1
ATOM 1609 C CA . CYS B 1 80 ? 3.779 20.922 0.283 1 91.75 80 CYS B CA 1
ATOM 1610 C C . CYS B 1 80 ? 2.49 20.719 1.071 1 91.75 80 CYS B C 1
ATOM 1612 O O . CYS B 1 80 ? 1.414 20.578 0.487 1 91.75 80 CYS B O 1
ATOM 1614 N N . MET B 1 81 ? 2.627 20.703 2.447 1 87 81 MET B N 1
ATOM 1615 C CA . MET B 1 81 ? 1.495 20.266 3.26 1 87 81 MET B CA 1
ATOM 1616 C C . MET B 1 81 ? 0.888 21.422 4.023 1 87 81 MET B C 1
ATOM 1618 O O . MET B 1 81 ? 1.586 22.391 4.352 1 87 81 MET B O 1
ATOM 1622 N N . ASN B 1 82 ? -0.326 21.312 4.309 1 81.12 82 ASN B N 1
ATOM 1623 C CA . ASN B 1 82 ? -0.992 22.312 5.137 1 81.12 82 ASN B CA 1
ATOM 1624 C C . ASN B 1 82 ? -0.501 22.266 6.578 1 81.12 82 ASN B C 1
ATOM 1626 O O . ASN B 1 82 ? -0.269 21.188 7.125 1 81.12 82 ASN B O 1
ATOM 1630 N N . ASN B 1 83 ? -0.445 23.328 7.066 1 84.94 83 ASN B N 1
ATOM 1631 C CA . ASN B 1 83 ? -0.072 23.406 8.477 1 84.94 83 ASN B CA 1
ATOM 1632 C C . ASN B 1 83 ? -1.173 22.844 9.375 1 84.94 83 ASN B C 1
ATOM 1634 O O . ASN B 1 83 ? -2.355 23.125 9.156 1 84.94 83 ASN B O 1
ATOM 1638 N N . GLY B 1 84 ? -0.805 22.047 10.258 1 92.06 84 GLY B N 1
ATOM 1639 C CA . GLY B 1 84 ? -1.749 21.484 11.219 1 92.06 84 GLY B CA 1
ATOM 1640 C C . GLY B 1 84 ? -2.494 20.281 10.688 1 92.06 84 GLY B C 1
ATOM 1641 O O . GLY B 1 84 ? -3.594 19.969 11.148 1 92.06 84 GLY B O 1
ATOM 1642 N N . LEU B 1 85 ? -1.972 19.562 9.742 1 94.94 85 LEU B N 1
ATOM 1643 C CA . LEU B 1 85 ? -2.656 18.422 9.148 1 94.94 85 LEU B CA 1
ATOM 1644 C C . LEU B 1 85 ? -2.508 17.188 10.016 1 94.94 85 LEU B C 1
ATOM 1646 O O . LEU B 1 85 ? -1.389 16.781 10.344 1 94.94 85 LEU B O 1
ATOM 1650 N N . ILE B 1 86 ? -3.643 16.656 10.398 1 96.25 86 ILE B N 1
ATOM 1651 C CA . ILE B 1 86 ? -3.727 15.398 11.125 1 96.25 86 ILE B CA 1
ATOM 1652 C C . ILE B 1 86 ? -4.613 14.414 10.367 1 96.25 86 ILE B C 1
ATOM 1654 O O . ILE B 1 86 ? -5.703 14.773 9.914 1 96.25 86 ILE B O 1
ATOM 1658 N N . ILE B 1 87 ? -4.117 13.289 10.18 1 97.12 87 ILE B N 1
ATOM 1659 C CA . ILE B 1 87 ? -4.914 12.258 9.516 1 97.12 87 ILE B CA 1
ATOM 1660 C C . ILE B 1 87 ? -5.328 11.195 10.531 1 97.12 87 ILE B C 1
ATOM 1662 O O . ILE B 1 87 ? -4.484 10.617 11.219 1 97.12 87 ILE B O 1
ATOM 1666 N N . GLU B 1 88 ? -6.586 10.93 10.609 1 96.69 88 GLU B N 1
ATOM 1667 C CA . GLU B 1 88 ? -7.129 9.867 11.453 1 96.69 88 GLU B CA 1
ATOM 1668 C C . GLU B 1 88 ? -7.445 8.625 10.625 1 96.69 88 GLU B C 1
ATOM 1670 O O . GLU B 1 88 ? -8.273 8.664 9.719 1 96.69 88 GLU B O 1
ATOM 1675 N N . ILE B 1 89 ? -6.785 7.543 11.008 1 96.06 89 ILE B N 1
ATOM 1676 C CA . ILE B 1 89 ? -6.953 6.281 10.289 1 96.06 89 ILE B CA 1
ATOM 1677 C C . ILE B 1 89 ? -7.664 5.273 11.188 1 96.06 89 ILE B C 1
ATOM 1679 O O . ILE B 1 89 ? -7.176 4.941 12.273 1 96.06 89 ILE B O 1
ATOM 1683 N N . SER B 1 90 ? -8.812 4.793 10.773 1 93.75 90 SER B N 1
ATOM 1684 C CA . SER B 1 90 ? -9.57 3.768 11.484 1 93.75 90 SER B CA 1
ATOM 1685 C C . SER B 1 90 ? -10.117 2.719 10.516 1 93.75 90 SER B C 1
ATOM 1687 O O . SER B 1 90 ? -10.023 2.881 9.297 1 93.75 90 SER B O 1
ATOM 1689 N N . GLY B 1 91 ? -10.586 1.616 11.117 1 89.12 91 GLY B N 1
ATOM 1690 C CA . GLY B 1 91 ? -11.156 0.594 10.258 1 89.12 91 GLY B CA 1
ATOM 1691 C C . GLY B 1 91 ? -12.25 1.122 9.344 1 89.12 91 GLY B C 1
ATOM 1692 O O . GLY B 1 91 ? -13.281 1.604 9.82 1 89.12 91 GLY B O 1
A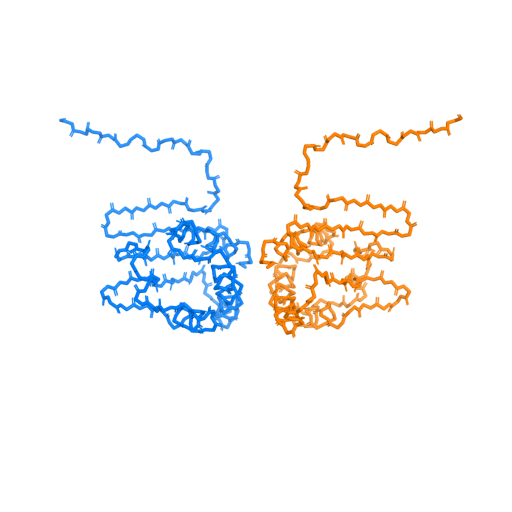TOM 1693 N N . GLY B 1 92 ? -11.953 1.211 8.102 1 90.5 92 GLY B N 1
ATOM 1694 C CA . GLY B 1 92 ? -12.93 1.598 7.098 1 90.5 92 GLY B CA 1
ATOM 1695 C C . GLY B 1 92 ? -13.055 3.102 6.93 1 90.5 92 GLY B C 1
ATOM 1696 O O . GLY B 1 92 ? -13.906 3.58 6.176 1 90.5 92 GLY B O 1
ATOM 1697 N N . ARG B 1 93 ? -12.164 3.818 7.629 1 94.25 93 ARG B N 1
ATOM 1698 C CA . ARG B 1 93 ? -12.328 5.266 7.566 1 94.25 93 ARG B CA 1
ATOM 1699 C C . ARG B 1 93 ? -10.984 5.98 7.668 1 94.25 93 ARG B C 1
ATOM 1701 O O . ARG B 1 93 ? -10.125 5.578 8.453 1 94.25 93 ARG B O 1
ATOM 1708 N N . VAL B 1 94 ? -10.883 7.02 6.906 1 97.25 94 VAL B N 1
ATOM 1709 C CA . VAL B 1 94 ? -9.758 7.941 6.98 1 97.25 94 VAL B CA 1
ATOM 1710 C C . VAL B 1 94 ? -10.258 9.383 6.941 1 97.25 94 VAL B C 1
ATOM 1712 O O . VAL B 1 94 ? -11.023 9.758 6.047 1 97.25 94 VAL B O 1
ATOM 1715 N N . ARG B 1 95 ? -9.82 10.172 7.898 1 97.06 95 ARG B N 1
ATOM 1716 C CA . ARG B 1 95 ? -10.188 11.586 7.953 1 97.06 95 ARG B CA 1
ATOM 1717 C C . ARG B 1 95 ? -8.945 12.469 8.023 1 97.06 95 ARG B C 1
ATOM 1719 O O . ARG B 1 95 ? -7.984 12.148 8.727 1 97.06 95 ARG B O 1
ATOM 1726 N N . ALA B 1 96 ? -9.07 13.555 7.348 1 96.62 96 ALA B N 1
ATOM 1727 C CA . ALA B 1 96 ? -8.039 14.578 7.422 1 96.62 96 ALA B CA 1
ATOM 1728 C C . ALA B 1 96 ? -8.539 15.812 8.156 1 96.62 96 ALA B C 1
ATOM 1730 O O . ALA B 1 96 ? -9.594 16.359 7.824 1 96.62 96 ALA B O 1
ATOM 1731 N N . LEU B 1 97 ? -7.766 16.25 9.094 1 95.5 97 LEU B N 1
ATOM 1732 C CA . LEU B 1 97 ? -8.148 17.391 9.93 1 95.5 97 LEU B CA 1
ATOM 1733 C C . LEU B 1 97 ? -7.113 18.5 9.844 1 95.5 97 LEU B C 1
ATOM 1735 O O . LEU B 1 97 ? -5.91 18.25 9.836 1 95.5 97 LEU B O 1
ATOM 1739 N N . THR B 1 98 ? -7.59 19.656 9.711 1 94 98 THR B N 1
ATOM 1740 C CA . THR B 1 98 ? -6.82 20.875 9.922 1 94 98 THR B CA 1
ATOM 1741 C C . THR B 1 98 ? -7.496 21.766 10.961 1 94 98 THR B C 1
ATOM 1743 O O . THR B 1 98 ? -8.625 21.5 11.375 1 94 98 THR B O 1
ATOM 1746 N N . PRO B 1 99 ? -6.781 22.75 11.43 1 90.56 99 PRO B N 1
ATOM 1747 C CA . PRO B 1 99 ? -7.453 23.672 12.352 1 90.56 99 PRO B CA 1
ATOM 1748 C C . PRO B 1 99 ? -8.719 24.281 11.75 1 90.56 99 PRO B C 1
ATOM 1750 O O . PRO B 1 99 ? -9.617 24.703 12.492 1 90.56 99 PRO B O 1
ATOM 1753 N N . PHE B 1 100 ? -8.898 24.203 10.445 1 90.88 100 PHE B N 1
ATOM 1754 C CA . PHE B 1 100 ? -9.969 24.969 9.812 1 90.88 100 PHE B CA 1
ATOM 1755 C C . PHE B 1 100 ? -10.938 24.031 9.078 1 90.88 100 PHE B C 1
ATOM 1757 O O . PHE B 1 100 ? -11.984 24.484 8.617 1 90.88 100 PHE B O 1
ATOM 1764 N N . SER B 1 101 ? -10.562 22.781 9.008 1 92.19 101 SER B N 1
ATOM 1765 C CA . SER B 1 101 ? -11.438 21.922 8.203 1 92.19 101 SER B CA 1
ATOM 1766 C C . SER B 1 101 ? -11.25 20.453 8.547 1 92.19 101 SER B C 1
ATOM 1768 O O . SER B 1 101 ? -10.273 20.078 9.195 1 92.19 101 SER B O 1
ATOM 1770 N N . ALA B 1 102 ? -12.312 19.719 8.172 1 94.19 102 ALA B N 1
ATOM 1771 C CA . ALA B 1 102 ? -12.281 18.266 8.227 1 94.19 102 ALA B CA 1
ATOM 1772 C C . ALA B 1 102 ? -12.812 17.656 6.93 1 94.19 102 ALA B C 1
ATOM 1774 O O . ALA B 1 102 ? -13.75 18.172 6.332 1 94.19 102 ALA B O 1
ATOM 1775 N N . GLN B 1 103 ? -12.125 16.656 6.5 1 94.5 103 GLN B N 1
ATOM 1776 C CA . GLN B 1 103 ? -12.57 15.992 5.277 1 94.5 103 GLN B CA 1
ATOM 1777 C C . GLN B 1 103 ? -12.477 14.477 5.402 1 94.5 103 GLN B C 1
ATOM 1779 O O . GLN B 1 103 ? -11.531 13.953 5.996 1 94.5 103 GLN B O 1
ATOM 1784 N N . ILE B 1 104 ? -13.461 13.812 4.797 1 96.62 104 ILE B N 1
ATOM 1785 C CA . ILE B 1 104 ? -13.406 12.359 4.715 1 96.62 104 ILE B CA 1
ATOM 1786 C C . ILE B 1 104 ? -12.57 11.938 3.506 1 96.62 104 ILE B C 1
ATOM 1788 O O . ILE B 1 104 ? -12.922 12.25 2.363 1 96.62 104 ILE B O 1
ATOM 1792 N N . VAL B 1 105 ? -11.586 11.281 3.736 1 96.56 105 VAL B N 1
ATOM 1793 C CA . VAL B 1 105 ? -10.672 10.828 2.697 1 96.56 105 VAL B CA 1
ATOM 1794 C C . VAL B 1 105 ? -11.109 9.461 2.182 1 96.56 105 VAL B C 1
ATOM 1796 O O . VAL B 1 105 ? -11 9.172 0.986 1 96.56 105 VAL B O 1
ATOM 1799 N N . PHE B 1 106 ? -11.641 8.703 3.109 1 94.62 106 PHE B N 1
ATOM 1800 C CA . PHE B 1 106 ? -12.078 7.344 2.834 1 94.62 106 PHE B CA 1
ATOM 1801 C C . PHE B 1 106 ? -13.195 6.934 3.789 1 94.62 106 PHE B C 1
ATOM 1803 O O . PHE B 1 106 ? -13.102 7.152 4.996 1 94.62 106 PHE B O 1
ATOM 1810 N N . PRO B 1 107 ? -14.312 6.324 3.318 1 93.38 107 PRO B N 1
ATOM 1811 C CA . PRO B 1 107 ? -14.594 6.043 1.91 1 93.38 107 PRO B CA 1
ATOM 1812 C C . PRO B 1 107 ? -14.945 7.301 1.115 1 93.38 107 PRO B C 1
ATOM 1814 O O . PRO B 1 107 ? -15.305 8.32 1.7 1 93.38 107 PRO B O 1
ATOM 1817 N N . LYS B 1 108 ? -14.516 7.141 -0.199 1 77.06 108 LYS B N 1
ATOM 1818 C CA . LYS B 1 108 ? -14.852 8.289 -1.039 1 77.06 108 LYS B CA 1
ATOM 1819 C C . LYS B 1 108 ? -16.359 8.508 -1.092 1 77.06 108 LYS B C 1
ATOM 1821 O O . LYS B 1 108 ? -17.125 7.562 -1.275 1 77.06 108 LYS B O 1
ATOM 1826 N N . THR B 1 109 ? -16.828 9.234 -0.222 1 60.53 109 THR B N 1
ATOM 1827 C CA . THR B 1 109 ? -18.266 9.547 -0.31 1 60.53 109 THR B CA 1
ATOM 1828 C C . THR B 1 109 ? -18.578 10.227 -1.639 1 60.53 109 THR B C 1
ATOM 1830 O O . THR B 1 109 ? -17.734 10.898 -2.225 1 60.53 109 THR B O 1
ATOM 1833 N N . ALA B 1 110 ? -19.672 9.773 -2.361 1 49.88 110 ALA B N 1
ATOM 1834 C CA . ALA B 1 110 ? -20.219 10.633 -3.406 1 49.88 110 ALA B CA 1
ATOM 1835 C C . ALA B 1 110 ? -20.094 12.109 -3.025 1 49.88 110 ALA B C 1
ATOM 1837 O O . ALA B 1 110 ? -20.562 12.523 -1.96 1 49.88 110 ALA B O 1
ATOM 1838 N N . ASN B 1 111 ? -18.984 12.586 -3.236 1 42.91 111 ASN B N 1
ATOM 1839 C CA . ASN B 1 111 ? -18.812 14 -2.918 1 42.91 111 ASN B CA 1
ATOM 1840 C C . ASN B 1 111 ? -20.125 14.766 -3.059 1 42.91 111 ASN B C 1
ATOM 1842 O O . ASN B 1 111 ? -20.625 14.945 -4.168 1 42.91 111 ASN B O 1
ATOM 1846 N N . PHE B 1 112 ? -21.141 14.57 -2.32 1 39.88 112 PHE B N 1
ATOM 1847 C CA . PHE B 1 112 ? -21.953 15.781 -2.342 1 39.88 112 PHE B CA 1
ATOM 1848 C C . PHE B 1 112 ? -21.125 17 -1.951 1 39.88 112 PHE B C 1
ATOM 1850 O O . PHE B 1 112 ? -20.328 16.938 -1.018 1 39.88 112 PHE B O 1
ATOM 1857 N N . PRO B 1 113 ? -20.859 17.906 -2.836 1 39.06 113 PRO B N 1
ATOM 1858 C CA . PRO B 1 113 ? -20.25 19.203 -2.541 1 39.06 113 PRO B CA 1
ATOM 1859 C C . PRO B 1 113 ? -20.578 19.703 -1.136 1 39.06 113 PRO B C 1
ATOM 1861 O O . PRO B 1 113 ? -21.734 19.734 -0.742 1 39.06 113 PRO B O 1
ATOM 1864 N N . GLN B 1 114 ? -19.938 19.391 -0.237 1 39.66 114 GLN B N 1
ATOM 1865 C CA . GLN B 1 114 ? -20.234 20.125 0.982 1 39.66 114 GLN B CA 1
ATOM 1866 C C . GLN B 1 114 ? -20.453 21.609 0.682 1 39.66 114 GLN B C 1
ATOM 1868 O O . GLN B 1 114 ? -19.578 22.281 0.126 1 39.66 114 GLN B O 1
ATOM 1873 N N . PHE B 1 115 ? -21.703 22.031 0.365 1 37.59 115 PHE B N 1
ATOM 1874 C CA . PHE B 1 115 ? -22.094 23.438 0.341 1 37.59 115 PHE B CA 1
ATOM 1875 C C . PHE B 1 115 ? -21.672 24.141 1.623 1 37.59 115 PHE B C 1
ATOM 1877 O O . PHE B 1 115 ? -22.109 23.781 2.715 1 37.59 115 PHE B O 1
ATOM 1884 N N . GLN B 1 116 ? -20.422 24.5 1.722 1 38.78 116 GLN B N 1
ATOM 1885 C CA . GLN B 1 116 ? -20.125 25.562 2.688 1 38.78 116 GLN B CA 1
ATOM 1886 C C . GLN B 1 116 ? -21.297 26.531 2.799 1 38.78 116 GLN B C 1
ATOM 1888 O O . GLN B 1 116 ? -21.672 27.156 1.81 1 38.78 116 GLN B O 1
ATOM 1893 N N . LEU B 1 117 ? -22.234 26.266 3.607 1 34.31 117 LEU B N 1
ATOM 1894 C CA . LEU B 1 117 ? -23.172 27.312 3.979 1 34.31 117 LEU B CA 1
ATOM 1895 C C . LEU B 1 117 ? -22.438 28.594 4.371 1 34.31 117 LEU B C 1
ATOM 1897 O O . LEU B 1 117 ? -21.641 28.578 5.316 1 34.31 117 LEU B O 1
ATOM 1901 N N . ARG B 1 118 ? -21.969 29.406 3.402 1 38.19 118 ARG B N 1
ATOM 1902 C CA . ARG B 1 118 ? -21.688 30.828 3.607 1 38.19 118 ARG B CA 1
ATOM 1903 C C . ARG B 1 118 ? -22.812 31.516 4.352 1 38.19 118 ARG B C 1
ATOM 1905 O O . ARG B 1 118 ? -23.922 31.656 3.818 1 38.19 118 ARG B O 1
ATOM 1912 N N . THR B 1 119 ? -22.953 31.203 5.633 1 30.98 119 THR B N 1
ATOM 1913 C CA . THR B 1 119 ? -23.812 32.156 6.363 1 30.98 119 THR B CA 1
ATOM 1914 C C . THR B 1 119 ? -23.297 33.562 6.199 1 30.98 119 THR B C 1
ATOM 1916 O O . THR B 1 119 ? -22.172 33.875 6.594 1 30.98 119 THR B O 1
ATOM 1919 N N . HIS B 1 120 ? -23.672 34.312 5.098 1 26.05 120 HIS B N 1
ATOM 1920 C CA . HIS B 1 120 ? -23.828 35.75 5.246 1 26.05 120 HIS B 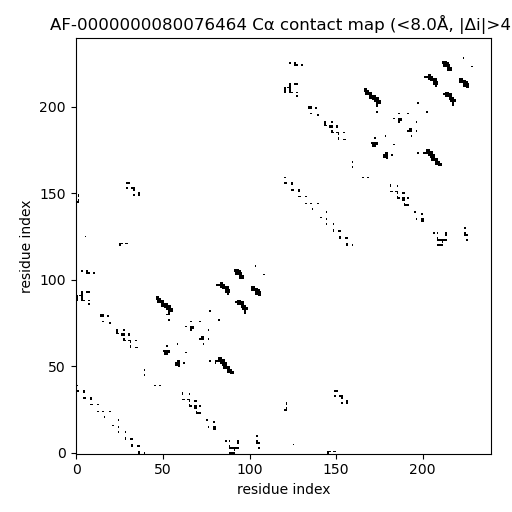CA 1
ATOM 1921 C C . HIS B 1 120 ? -24.844 36.094 6.328 1 26.05 120 HIS B C 1
ATOM 1923 O O . HIS B 1 120 ? -25.844 35.375 6.492 1 26.05 120 HIS B O 1
#